Protein AF-A0A1G0A7S2-F1 (afdb_monomer_lite)

Structure (mmCIF, N/CA/C/O backbone):
data_AF-A0A1G0A7S2-F1
#
_entry.id   AF-A0A1G0A7S2-F1
#
loop_
_atom_site.group_PDB
_atom_site.id
_atom_site.type_symbol
_atom_site.label_atom_id
_atom_site.label_alt_id
_atom_site.label_comp_id
_atom_site.label_asym_id
_atom_site.label_entity_id
_atom_site.label_seq_id
_atom_site.pdbx_PDB_ins_code
_atom_site.Cartn_x
_atom_site.Cartn_y
_atom_site.Cartn_z
_atom_site.occupancy
_atom_site.B_iso_or_equiv
_atom_site.auth_seq_id
_atom_site.auth_comp_id
_atom_site.auth_asym_id
_atom_site.auth_atom_id
_atom_site.pdbx_PDB_model_num
ATOM 1 N N . MET A 1 1 ? 17.825 -7.563 8.414 1.00 25.22 1 MET A N 1
ATOM 2 C CA . MET A 1 1 ? 18.758 -6.895 9.342 1.00 25.22 1 MET A CA 1
ATOM 3 C C . MET A 1 1 ? 17.961 -5.774 9.978 1.00 25.22 1 MET A C 1
ATOM 5 O O . MET A 1 1 ? 17.831 -4.728 9.368 1.00 25.22 1 MET A O 1
ATOM 9 N N . PHE A 1 2 ? 17.311 -6.050 11.109 1.00 21.12 2 PHE A N 1
ATOM 10 C CA . PHE A 1 2 ? 16.583 -5.033 11.867 1.00 21.12 2 PHE A CA 1
ATOM 11 C C . PHE A 1 2 ? 17.592 -4.347 12.782 1.00 21.12 2 PHE A C 1
ATOM 13 O O . PHE A 1 2 ? 18.277 -5.024 13.549 1.00 21.12 2 PHE A O 1
ATOM 20 N N . VAL A 1 3 ? 17.739 -3.034 12.649 1.00 21.48 3 VAL A N 1
ATOM 21 C CA . VAL A 1 3 ? 18.528 -2.228 13.579 1.00 21.48 3 VAL A CA 1
ATOM 22 C C . VAL A 1 3 ? 17.559 -1.782 14.668 1.00 21.48 3 VAL A C 1
ATOM 24 O O . VAL A 1 3 ? 16.767 -0.874 14.446 1.00 21.48 3 VAL A O 1
ATOM 27 N N . HIS A 1 4 ? 17.579 -2.452 15.821 1.00 24.83 4 HIS A N 1
ATOM 28 C CA . HIS A 1 4 ? 17.014 -1.871 17.037 1.00 24.83 4 HIS A CA 1
ATOM 29 C C . HIS A 1 4 ? 17.956 -0.753 17.485 1.00 24.83 4 HIS A C 1
ATOM 31 O O . HIS A 1 4 ? 19.140 -0.993 17.727 1.00 24.83 4 HIS A O 1
ATOM 37 N N . VAL A 1 5 ? 17.437 0.470 17.537 1.00 24.98 5 VAL A N 1
ATOM 38 C CA . VAL A 1 5 ? 18.132 1.629 18.096 1.00 24.98 5 VAL A CA 1
ATOM 39 C C . VAL A 1 5 ? 17.558 1.845 19.489 1.00 24.98 5 VAL A C 1
ATOM 41 O O . VAL A 1 5 ? 16.504 2.457 19.634 1.00 24.98 5 VAL A O 1
ATOM 44 N N . ASP A 1 6 ? 18.231 1.324 20.513 1.00 25.66 6 ASP A N 1
ATOM 45 C CA . ASP A 1 6 ? 17.889 1.663 21.893 1.00 25.66 6 ASP A CA 1
ATOM 46 C C . ASP A 1 6 ? 18.416 3.067 22.202 1.00 25.66 6 ASP A C 1
ATOM 48 O O . ASP A 1 6 ? 19.623 3.323 22.217 1.00 25.66 6 ASP A O 1
ATOM 52 N N . TYR A 1 7 ? 17.490 3.997 22.432 1.00 24.59 7 TYR A N 1
ATOM 53 C CA . TYR A 1 7 ? 17.799 5.357 22.848 1.00 24.59 7 TYR A CA 1
ATOM 54 C C . TYR A 1 7 ? 17.992 5.385 24.367 1.00 24.59 7 TYR A C 1
ATOM 56 O O . TYR A 1 7 ? 17.030 5.452 25.131 1.00 24.59 7 TYR A O 1
ATOM 64 N N . VAL A 1 8 ? 19.243 5.332 24.825 1.00 29.50 8 VAL A N 1
ATOM 65 C CA . VAL A 1 8 ? 19.567 5.596 26.233 1.00 29.50 8 VAL A CA 1
ATOM 66 C C . VAL A 1 8 ? 19.777 7.099 26.398 1.00 29.50 8 VAL A C 1
ATOM 68 O O . VAL A 1 8 ? 20.682 7.680 25.801 1.00 29.50 8 VAL A O 1
ATOM 71 N N . ALA A 1 9 ? 18.922 7.735 27.201 1.00 28.06 9 ALA A N 1
ATOM 72 C CA . ALA A 1 9 ? 19.032 9.146 27.547 1.00 28.06 9 ALA A CA 1
ATOM 73 C C . ALA A 1 9 ? 20.389 9.431 28.215 1.00 28.06 9 ALA A C 1
ATOM 75 O O . ALA A 1 9 ? 20.696 8.898 29.280 1.00 28.06 9 ALA A O 1
ATOM 76 N N . GLY A 1 10 ? 21.210 10.264 27.575 1.00 27.66 10 GLY A N 1
ATOM 77 C CA . GLY A 1 10 ? 22.496 10.688 28.117 1.00 27.66 10 GLY A CA 1
ATOM 78 C C . GLY A 1 10 ? 22.347 11.868 29.075 1.00 27.66 10 GLY A C 1
ATOM 79 O O . GLY A 1 10 ? 21.916 12.947 28.668 1.00 27.66 10 GLY A O 1
ATOM 80 N N . GLU A 1 11 ? 22.782 11.696 30.323 1.00 29.33 11 GLU A N 1
ATOM 81 C CA . GLU A 1 11 ? 23.275 12.821 31.117 1.00 29.33 11 GLU A CA 1
ATOM 82 C C . GLU A 1 11 ? 24.722 13.153 30.723 1.00 29.33 11 GLU A C 1
ATOM 84 O O . GLU A 1 11 ? 25.520 12.299 30.338 1.00 29.33 11 GLU A O 1
ATOM 89 N N . ARG A 1 12 ? 25.012 14.455 30.765 1.00 33.00 12 ARG A N 1
ATOM 90 C CA 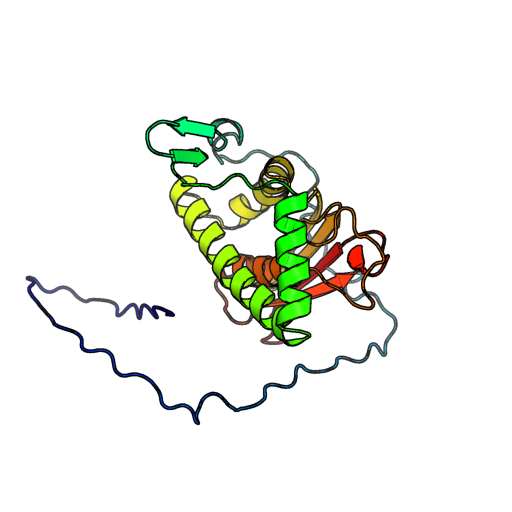. ARG A 1 12 ? 26.177 15.149 30.202 1.00 33.00 12 ARG A CA 1
ATOM 91 C C . ARG A 1 12 ? 27.526 14.545 30.608 1.00 33.00 12 ARG A C 1
ATOM 93 O O . ARG A 1 12 ? 27.826 14.432 31.791 1.00 33.00 12 ARG A O 1
ATOM 100 N N . GLY A 1 13 ? 28.411 14.352 29.630 1.00 27.36 13 GLY A N 1
ATOM 101 C CA . GLY A 1 13 ? 29.828 14.085 29.874 1.00 27.36 13 GLY A CA 1
ATOM 102 C C . GLY A 1 13 ? 30.641 14.055 28.583 1.00 27.36 13 GLY A C 1
ATOM 103 O O . GLY A 1 13 ? 30.248 13.435 27.609 1.00 27.36 13 GLY A O 1
ATOM 104 N N . ASN A 1 14 ? 31.744 14.789 28.574 1.00 32.28 14 ASN A N 1
ATOM 105 C CA . ASN A 1 14 ? 32.567 15.151 27.424 1.00 32.28 14 ASN A CA 1
ATOM 106 C C . ASN A 1 14 ? 33.375 13.958 26.846 1.00 32.28 14 ASN A C 1
ATOM 108 O O . ASN A 1 14 ? 33.801 13.085 27.597 1.00 32.28 14 ASN A O 1
ATOM 112 N N . SER A 1 15 ? 33.688 14.020 25.544 1.00 29.91 15 SER A N 1
ATOM 113 C CA . SER A 1 15 ? 34.700 13.254 24.770 1.00 29.91 15 SER A CA 1
ATOM 114 C C . SER A 1 15 ? 34.434 11.792 24.332 1.00 29.91 15 SER A C 1
ATOM 116 O O . SER A 1 15 ? 34.468 10.849 25.112 1.00 29.91 15 SER A O 1
ATOM 118 N N . THR A 1 16 ? 34.297 11.602 23.012 1.00 28.36 16 THR A N 1
ATOM 119 C CA . THR A 1 16 ? 34.648 10.383 2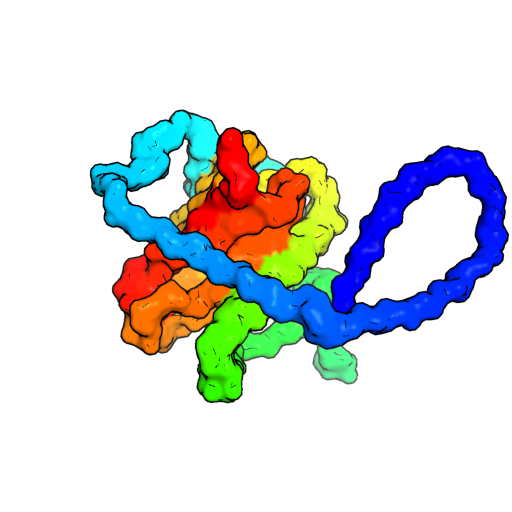2.241 1.00 28.36 16 THR A CA 1
ATOM 120 C C . THR A 1 16 ? 36.162 10.093 22.327 1.00 28.36 16 THR A C 1
ATOM 122 O O . THR A 1 16 ? 36.904 11.069 22.474 1.00 28.36 16 THR A O 1
ATOM 125 N N . PRO A 1 17 ? 36.670 8.840 22.149 1.00 33.62 17 PRO A N 1
ATOM 126 C CA . PRO A 1 17 ? 36.278 7.933 21.050 1.00 33.62 17 PRO A CA 1
ATOM 127 C C . PRO A 1 17 ? 36.267 6.397 21.306 1.00 33.62 17 PRO A C 1
ATOM 129 O O . PRO A 1 17 ? 37.090 5.852 22.030 1.00 33.62 17 PRO A O 1
ATOM 132 N N . GLY A 1 18 ? 35.419 5.694 20.535 1.00 28.41 18 GLY A N 1
ATOM 133 C CA . GLY A 1 18 ? 35.696 4.355 19.981 1.00 28.41 18 GLY A CA 1
ATOM 134 C C . GLY A 1 18 ? 35.199 3.127 20.760 1.00 28.41 18 GLY A C 1
ATOM 135 O O . GLY A 1 18 ? 35.885 2.643 21.651 1.00 28.41 18 GLY A O 1
ATOM 136 N N . ALA A 1 19 ? 34.082 2.524 20.327 1.00 26.38 19 ALA A N 1
ATOM 137 C CA . ALA A 1 19 ? 33.703 1.158 20.708 1.00 26.38 19 ALA A CA 1
ATOM 138 C C . ALA A 1 19 ? 33.409 0.308 19.459 1.00 26.38 19 ALA A C 1
ATOM 140 O O . ALA A 1 19 ? 32.521 0.608 18.665 1.00 26.38 19 ALA A O 1
ATOM 141 N N . ILE A 1 20 ? 34.195 -0.755 19.290 1.00 27.47 20 ILE A N 1
ATOM 142 C CA . ILE A 1 20 ? 34.027 -1.799 18.275 1.00 27.47 20 ILE A CA 1
ATOM 143 C C . ILE A 1 20 ? 32.926 -2.749 18.769 1.00 27.47 20 ILE A C 1
ATOM 145 O O . ILE A 1 20 ? 33.088 -3.367 19.819 1.00 27.47 20 ILE A O 1
ATOM 149 N N . VAL A 1 21 ? 31.831 -2.905 18.018 1.00 26.94 21 VAL A N 1
ATOM 150 C CA . VAL A 1 21 ? 30.737 -3.838 18.349 1.00 26.94 21 VAL A CA 1
ATOM 151 C C . VAL A 1 21 ? 30.819 -5.070 17.442 1.00 26.94 21 VAL A C 1
ATOM 153 O O . VAL A 1 21 ? 30.722 -4.961 16.222 1.00 26.94 21 VAL A O 1
ATOM 156 N N . ARG A 1 22 ? 31.001 -6.262 18.029 1.00 25.56 22 ARG A N 1
ATOM 157 C CA . ARG A 1 22 ? 30.873 -7.555 17.330 1.00 25.56 22 ARG A CA 1
ATOM 158 C C . ARG A 1 22 ? 29.436 -8.065 17.455 1.00 25.56 22 ARG A C 1
ATOM 160 O O . ARG A 1 22 ? 28.958 -8.273 18.565 1.00 25.56 22 ARG A O 1
ATOM 167 N N . ALA A 1 23 ? 28.778 -8.305 16.322 1.00 26.25 23 ALA A N 1
ATOM 168 C CA . ALA A 1 23 ? 27.451 -8.914 16.255 1.00 26.25 23 ALA A CA 1
ATOM 169 C C . ALA A 1 23 ? 27.498 -10.423 16.571 1.00 26.25 23 ALA A C 1
ATOM 171 O O . ALA A 1 23 ? 28.429 -11.120 16.162 1.00 26.25 23 ALA A O 1
ATOM 172 N N . ARG A 1 24 ? 26.471 -10.934 17.260 1.00 28.72 24 ARG A N 1
ATOM 173 C CA . ARG A 1 24 ? 26.239 -12.369 17.492 1.00 28.72 24 ARG A CA 1
ATOM 174 C C . ARG A 1 24 ? 24.895 -12.753 16.869 1.00 28.72 24 ARG A C 1
ATOM 176 O O . ARG A 1 24 ? 23.897 -12.086 17.116 1.00 28.72 24 ARG A O 1
ATOM 183 N N . THR A 1 25 ? 24.876 -13.793 16.042 1.00 29.20 25 THR A N 1
ATOM 184 C CA . THR A 1 25 ? 23.672 -14.309 15.369 1.00 29.20 25 THR A CA 1
ATOM 185 C C . THR A 1 25 ? 22.820 -15.148 16.337 1.00 29.20 25 THR A C 1
ATOM 187 O O . THR A 1 25 ? 23.400 -15.984 17.035 1.00 29.20 25 THR A O 1
ATOM 190 N N . PRO A 1 26 ? 21.480 -14.994 16.385 1.00 32.41 26 PRO A N 1
ATOM 191 C CA . PRO A 1 26 ? 20.608 -15.879 17.164 1.00 32.41 26 PRO A CA 1
ATOM 192 C C . PRO A 1 26 ? 20.490 -17.269 16.519 1.00 32.41 26 PRO A C 1
ATOM 194 O O . PRO A 1 26 ? 20.600 -17.408 15.298 1.00 32.41 26 PRO A O 1
ATOM 197 N N . ASN A 1 27 ? 20.275 -18.299 17.343 1.00 33.72 27 ASN A N 1
ATOM 198 C CA . ASN A 1 27 ? 20.163 -19.696 16.916 1.00 33.72 27 ASN A CA 1
ATOM 199 C C . ASN A 1 27 ? 18.768 -20.007 16.328 1.00 33.72 27 ASN A C 1
ATOM 201 O O . ASN A 1 27 ? 17.766 -19.412 16.712 1.00 33.72 27 ASN A O 1
ATOM 205 N N . ARG A 1 28 ? 18.714 -20.977 15.405 1.00 35.72 28 ARG A N 1
ATOM 206 C CA . ARG A 1 28 ? 17.558 -21.368 14.574 1.00 35.72 28 ARG A CA 1
ATOM 207 C C . ARG A 1 28 ? 16.320 -21.869 15.340 1.00 35.72 28 ARG A C 1
ATOM 209 O O . ARG A 1 28 ? 15.266 -21.966 14.724 1.00 35.72 28 ARG A O 1
ATOM 216 N N . GLU A 1 29 ? 16.425 -22.178 16.630 1.00 33.81 29 GLU A N 1
ATOM 217 C CA . GLU A 1 29 ? 15.343 -22.801 17.417 1.00 33.81 29 GLU A CA 1
ATOM 218 C C . GLU A 1 29 ? 14.392 -21.803 18.107 1.00 33.81 29 GLU A C 1
ATOM 220 O O . GLU A 1 29 ? 13.282 -22.180 18.469 1.00 33.81 29 GLU A O 1
ATOM 225 N N . GLU A 1 30 ? 14.751 -20.521 18.245 1.00 32.88 30 GLU A N 1
ATOM 226 C CA . GLU A 1 30 ? 13.848 -19.508 18.835 1.00 32.88 30 GLU A CA 1
ATOM 227 C C . GLU A 1 30 ? 12.834 -18.935 17.824 1.00 32.88 30 GLU A C 1
ATOM 229 O O . GLU A 1 30 ? 11.872 -18.272 18.208 1.00 32.88 30 GLU A O 1
ATOM 234 N N . ALA A 1 31 ? 13.007 -19.225 16.529 1.00 34.25 31 ALA A N 1
ATOM 235 C CA . ALA A 1 31 ? 12.196 -18.683 15.435 1.00 34.25 31 ALA A CA 1
ATOM 236 C C . ALA A 1 31 ? 10.907 -19.479 15.129 1.00 34.25 31 ALA A C 1
ATOM 238 O O . ALA A 1 31 ? 10.181 -19.118 14.204 1.00 34.25 31 ALA A O 1
ATOM 239 N N . SER A 1 32 ? 10.619 -20.559 15.865 1.00 31.81 32 SER A N 1
ATOM 240 C CA . SER A 1 32 ? 9.561 -21.527 15.529 1.00 31.81 32 SER A CA 1
ATOM 241 C C . SER A 1 32 ? 8.370 -21.564 16.495 1.00 31.81 32 SER A C 1
ATOM 243 O O . SER A 1 32 ? 7.671 -22.572 16.560 1.00 31.81 32 SER A O 1
ATOM 245 N N . ARG A 1 33 ? 8.089 -20.491 17.245 1.00 31.39 33 ARG A N 1
ATOM 246 C CA . ARG A 1 33 ? 6.798 -20.382 17.946 1.00 31.39 33 ARG A CA 1
ATOM 247 C C . ARG A 1 33 ? 5.737 -19.891 16.961 1.00 31.39 33 ARG A C 1
ATOM 249 O O . ARG A 1 33 ? 5.716 -18.718 16.600 1.00 31.39 33 ARG A O 1
ATOM 256 N N . GLU A 1 34 ? 4.906 -20.821 16.494 1.00 31.25 34 GLU A N 1
ATOM 257 C CA . GLU A 1 34 ? 3.730 -20.562 15.662 1.00 31.25 34 GLU A CA 1
ATOM 258 C C . GLU A 1 34 ? 2.812 -19.531 16.334 1.00 31.25 34 GLU A C 1
ATOM 260 O O . GLU A 1 34 ? 2.253 -19.776 17.400 1.00 31.25 34 GLU A O 1
ATOM 265 N N . ILE A 1 35 ? 2.646 -18.374 15.694 1.00 30.22 35 ILE A N 1
ATOM 266 C CA . ILE A 1 35 ? 1.553 -17.446 15.981 1.00 30.22 35 ILE A CA 1
ATOM 267 C C . ILE A 1 35 ? 0.467 -17.766 14.955 1.00 30.22 35 ILE A C 1
ATOM 269 O O . ILE A 1 35 ? 0.512 -17.294 13.819 1.00 30.22 35 ILE A O 1
ATOM 273 N N . THR A 1 36 ? -0.485 -18.618 15.323 1.00 25.67 36 THR A N 1
ATOM 274 C CA . THR A 1 36 ? -1.741 -18.744 14.577 1.00 25.67 36 THR A CA 1
ATOM 275 C C . THR A 1 36 ? -2.530 -17.442 14.739 1.00 25.67 36 THR A C 1
ATOM 277 O O . THR A 1 36 ? -2.816 -17.072 15.881 1.00 25.67 36 THR A O 1
ATOM 280 N N . PRO A 1 37 ? -2.890 -16.731 13.654 1.00 24.91 37 PRO A N 1
ATOM 281 C CA . PRO A 1 37 ? -3.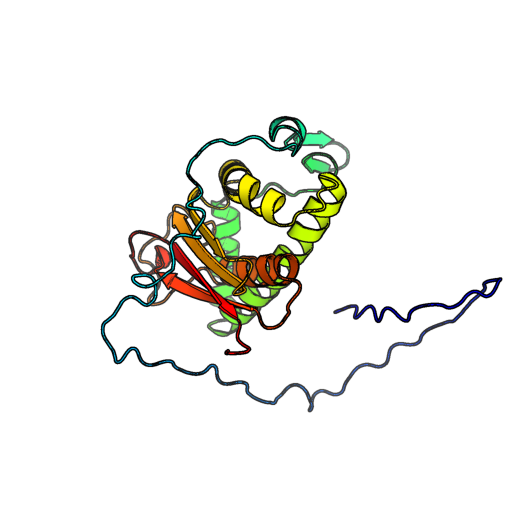738 -15.552 13.769 1.00 24.91 37 PRO A CA 1
ATOM 282 C C . PRO A 1 37 ? -5.124 -15.966 14.292 1.00 24.91 37 PRO A C 1
ATOM 284 O O . PRO A 1 37 ? -5.642 -17.008 13.874 1.00 24.91 37 PRO A O 1
ATOM 287 N N . PRO A 1 38 ? -5.743 -15.191 15.199 1.00 25.22 38 PRO A N 1
ATOM 288 C CA . PRO A 1 38 ? -7.085 -15.493 15.668 1.00 25.22 38 PRO A CA 1
ATOM 289 C C . PRO A 1 38 ? -8.074 -15.390 14.501 1.00 25.22 38 PRO A C 1
ATOM 291 O O . PRO A 1 38 ? -8.192 -14.358 13.842 1.00 25.22 38 PRO A O 1
ATOM 294 N N . VAL A 1 39 ? -8.799 -16.479 14.249 1.00 26.44 39 VAL A N 1
ATOM 295 C CA . VAL A 1 39 ? -9.960 -16.485 13.356 1.00 26.44 39 VAL A CA 1
ATOM 296 C C . VAL A 1 39 ? -11.106 -15.815 14.108 1.00 26.44 39 VAL A C 1
ATOM 298 O O . VAL A 1 39 ? -11.732 -16.429 14.969 1.00 26.44 39 VAL A O 1
ATOM 301 N N . ILE A 1 40 ? -11.373 -14.545 13.807 1.00 30.12 40 ILE A N 1
ATOM 302 C CA . ILE A 1 40 ? -12.575 -13.864 14.292 1.00 30.12 40 ILE A CA 1
ATOM 303 C C . ILE A 1 40 ? -13.728 -14.284 13.377 1.00 30.12 40 ILE A C 1
ATOM 305 O O . ILE A 1 40 ? -13.864 -13.803 12.253 1.00 30.12 40 ILE A O 1
ATOM 309 N N . THR A 1 41 ? -14.542 -15.229 13.842 1.00 25.61 41 THR A N 1
ATOM 310 C CA . THR A 1 41 ? -15.799 -15.605 13.190 1.00 25.61 41 THR A CA 1
ATOM 311 C C . THR A 1 41 ? -16.807 -14.467 13.337 1.00 25.61 41 THR A C 1
ATOM 313 O O . THR A 1 41 ? -17.089 -14.016 14.447 1.00 25.61 41 THR A O 1
ATOM 316 N N . SER A 1 42 ? -17.348 -13.998 12.215 1.00 33.69 42 SER A N 1
ATOM 317 C CA . SER A 1 42 ? -18.351 -12.937 12.147 1.00 33.69 42 SER A CA 1
ATOM 318 C C . SER A 1 42 ? -19.728 -13.427 12.610 1.00 33.69 42 SER A C 1
ATOM 320 O O . SER A 1 42 ? -20.590 -13.688 11.777 1.00 33.69 42 SER A O 1
ATOM 322 N N . ASP A 1 43 ? -19.954 -13.525 13.918 1.00 31.31 43 ASP A N 1
ATOM 323 C CA . ASP A 1 43 ? -21.287 -13.771 14.483 1.00 31.31 43 ASP A CA 1
ATOM 324 C C . ASP A 1 43 ? -21.711 -12.617 15.403 1.00 31.31 43 ASP A C 1
ATOM 326 O O . ASP A 1 43 ? -21.615 -12.666 16.626 1.00 31.31 43 ASP A O 1
ATOM 330 N N . SER A 1 44 ? -22.150 -11.523 14.777 1.00 31.91 44 SER A N 1
ATOM 331 C CA . SER A 1 44 ? -23.238 -10.636 15.231 1.00 31.91 44 SER A CA 1
ATOM 332 C C . SER A 1 44 ? -23.378 -9.474 14.241 1.00 31.91 44 SER A C 1
ATOM 334 O O . SER A 1 44 ? -22.501 -8.631 14.085 1.00 31.91 44 SER A O 1
ATOM 336 N N . GLY A 1 45 ? -24.492 -9.469 13.508 1.00 32.22 45 GLY A N 1
ATOM 337 C CA . GLY A 1 45 ? -24.788 -8.535 12.423 1.00 32.22 45 GLY A CA 1
ATOM 338 C C . GLY A 1 45 ? -25.026 -7.092 12.872 1.00 32.22 45 GLY A C 1
ATOM 339 O O . GLY A 1 45 ? -26.168 -6.642 12.949 1.00 32.22 45 GLY A O 1
ATOM 340 N N . GLY A 1 46 ? -23.945 -6.341 13.060 1.00 30.92 46 GLY A N 1
ATOM 341 C CA . GLY A 1 46 ? -23.940 -4.883 13.109 1.00 30.92 46 GLY A CA 1
ATOM 342 C C . GLY A 1 46 ? -22.604 -4.358 12.597 1.00 30.92 46 GLY A C 1
ATOM 343 O O . GLY A 1 46 ? -21.563 -4.840 13.018 1.00 30.92 46 GLY A O 1
ATOM 344 N N . ASP A 1 47 ? -22.624 -3.398 11.670 1.00 39.44 47 ASP A N 1
ATOM 345 C CA . ASP A 1 47 ? -21.416 -2.686 11.240 1.00 39.44 47 ASP A CA 1
ATOM 346 C C . ASP A 1 47 ? -20.850 -1.912 12.449 1.00 39.44 47 ASP A C 1
ATOM 348 O O . ASP A 1 47 ? -21.506 -0.959 12.888 1.00 39.44 47 ASP A O 1
ATOM 352 N N . PRO A 1 48 ? -19.679 -2.287 13.008 1.00 37.84 48 PRO A N 1
ATOM 353 C CA . PRO A 1 48 ? -19.131 -1.646 14.207 1.00 37.84 48 PRO A CA 1
ATOM 354 C C . PRO A 1 48 ? -18.808 -0.157 13.993 1.00 37.84 48 PRO A C 1
ATOM 356 O O . PRO A 1 48 ? -18.576 0.573 14.951 1.00 37.84 48 PRO A O 1
ATOM 359 N N . PHE A 1 49 ? -18.879 0.324 12.748 1.00 37.59 49 PHE A N 1
ATOM 360 C CA . PHE A 1 49 ? -18.632 1.708 12.362 1.00 37.59 49 PHE A CA 1
ATOM 361 C C . PHE A 1 49 ? -19.906 2.564 12.312 1.00 37.59 49 PHE A C 1
ATOM 363 O O . PHE A 1 49 ? -19.814 3.782 12.184 1.00 37.59 49 PHE A O 1
ATOM 370 N N . LYS A 1 50 ? -21.103 1.976 12.484 1.00 36.91 50 LYS A N 1
ATOM 371 C CA . LYS A 1 50 ? -22.363 2.739 12.620 1.00 36.91 50 LYS A CA 1
ATOM 372 C C . LYS A 1 50 ? -22.506 3.476 13.957 1.00 36.91 50 LYS A C 1
ATOM 374 O O . LYS A 1 50 ? -23.404 4.303 14.084 1.00 36.91 50 LYS A O 1
ATOM 379 N N . LEU A 1 51 ? -21.661 3.172 14.943 1.00 34.91 51 LEU A N 1
ATOM 380 C CA . LEU A 1 51 ? -21.720 3.729 16.300 1.00 34.91 51 LEU A CA 1
ATOM 381 C C . LEU A 1 51 ? -20.571 4.709 16.608 1.00 34.91 51 LEU A C 1
ATOM 383 O O . LEU A 1 51 ? -20.420 5.108 17.762 1.00 34.91 51 LEU A O 1
ATOM 387 N N . TRP A 1 52 ? -19.771 5.116 15.611 1.00 36.62 52 TRP A N 1
ATOM 388 C CA . TRP A 1 52 ? -18.651 6.032 15.851 1.00 36.62 52 TRP A CA 1
ATOM 389 C C . TRP A 1 52 ? -19.146 7.442 16.230 1.00 36.62 52 TRP A C 1
ATOM 391 O O . TRP A 1 52 ? -19.992 7.994 15.517 1.00 36.62 52 TRP A O 1
ATOM 401 N N . PRO A 1 53 ? -18.649 8.058 17.324 1.00 31.41 53 PRO A N 1
ATOM 402 C CA . PRO A 1 53 ? -19.001 9.430 17.671 1.00 31.41 53 PRO A CA 1
ATOM 403 C C . PRO A 1 53 ? -18.535 10.406 16.581 1.00 31.41 53 PRO A C 1
ATOM 405 O O . PRO A 1 53 ? -17.538 10.176 15.908 1.00 31.41 53 PRO A O 1
ATOM 408 N N . ALA A 1 54 ? -19.224 11.538 16.440 1.00 34.00 54 ALA A N 1
ATOM 409 C CA . ALA A 1 54 ? -19.069 12.547 15.382 1.00 34.00 54 ALA A CA 1
ATOM 410 C C . ALA A 1 54 ? -17.691 13.265 15.271 1.00 34.00 54 ALA A C 1
ATOM 412 O O . ALA A 1 54 ? -17.613 14.342 14.684 1.00 34.00 54 ALA A O 1
ATOM 413 N N . GLN A 1 55 ? -16.606 12.699 15.812 1.00 35.72 55 GLN A N 1
ATOM 414 C CA . GLN A 1 55 ? -15.223 13.171 15.650 1.00 35.72 55 GLN A CA 1
ATOM 415 C C . GLN A 1 55 ? -14.468 12.496 14.490 1.00 35.72 55 GLN A C 1
ATOM 417 O O . GLN A 1 55 ? -13.298 12.796 14.265 1.00 35.72 55 GLN A O 1
ATOM 422 N N . THR A 1 56 ? -15.128 11.656 13.687 1.00 37.31 56 THR A N 1
ATOM 423 C CA . THR A 1 56 ? -14.623 11.229 12.373 1.00 37.31 56 THR A CA 1
ATOM 424 C C . THR A 1 56 ? -14.393 12.442 11.473 1.00 37.31 56 THR A C 1
ATOM 426 O O . THR A 1 56 ? -15.340 12.991 10.899 1.00 37.31 56 THR A O 1
ATOM 429 N N . ARG A 1 57 ? -13.130 12.841 11.283 1.00 42.72 57 ARG A N 1
ATOM 430 C CA . ARG A 1 57 ? -12.765 13.687 10.142 1.00 42.72 57 ARG A CA 1
ATOM 431 C C . ARG A 1 57 ? -12.961 12.857 8.879 1.00 42.72 57 ARG A C 1
ATOM 433 O O . ARG A 1 57 ? -12.154 11.998 8.538 1.00 42.72 57 ARG A O 1
ATOM 440 N N . THR A 1 58 ? -14.084 13.089 8.208 1.00 37.25 58 THR A N 1
ATOM 441 C CA . THR A 1 58 ? -14.325 12.560 6.866 1.00 37.25 58 THR A CA 1
ATOM 442 C C . THR A 1 58 ? -13.492 13.414 5.920 1.00 37.25 58 THR A C 1
ATOM 444 O O . THR A 1 58 ? -13.881 14.536 5.598 1.00 37.25 58 THR A O 1
ATOM 447 N N . LEU A 1 59 ? -12.306 12.939 5.542 1.00 41.84 59 LEU A N 1
ATOM 448 C CA . LEU A 1 59 ? -11.447 13.673 4.618 1.00 41.84 59 LEU A CA 1
ATOM 449 C C . LEU A 1 59 ? -12.080 13.657 3.223 1.00 41.84 59 LEU A C 1
ATOM 451 O O . LEU A 1 59 ? -12.082 12.646 2.525 1.00 41.84 59 LEU A O 1
ATOM 455 N N . GLY A 1 60 ? -12.676 14.797 2.871 1.00 38.97 60 GLY A N 1
ATOM 456 C CA . GLY A 1 60 ? -13.316 15.075 1.585 1.00 38.97 60 GLY A CA 1
ATOM 457 C C . GLY A 1 60 ? -13.346 16.565 1.224 1.00 38.97 60 GLY A C 1
ATOM 458 O O . GLY A 1 60 ? -14.037 16.958 0.289 1.00 38.97 60 GLY A O 1
ATOM 459 N N . SER A 1 61 ? -12.610 17.423 1.932 1.00 31.84 61 SER A N 1
ATOM 460 C CA . SER A 1 61 ? -12.607 18.862 1.667 1.00 31.84 61 SER A CA 1
ATOM 461 C C . SER A 1 61 ? -11.208 19.442 1.779 1.00 31.84 61 SER A C 1
ATOM 463 O O . SER A 1 61 ? -10.590 19.378 2.837 1.00 31.84 61 SER A O 1
ATOM 465 N N . LYS A 1 62 ? -10.766 20.050 0.676 1.00 36.06 62 LYS A N 1
ATOM 466 C CA . LYS A 1 62 ? -9.605 20.936 0.566 1.00 36.06 62 LYS A CA 1
ATOM 467 C C . LYS A 1 62 ? -9.519 21.887 1.776 1.00 36.06 62 LYS A C 1
ATOM 469 O O . LYS A 1 62 ? -10.303 22.827 1.865 1.00 36.06 62 LYS A O 1
ATOM 474 N N . GLY A 1 63 ? -8.563 21.662 2.668 1.00 30.58 63 GLY A N 1
ATOM 475 C CA . GLY A 1 63 ? -8.112 22.586 3.717 1.00 30.58 63 GLY A CA 1
ATOM 476 C C . GLY A 1 63 ? -6.633 22.275 3.933 1.00 30.58 63 GLY A C 1
ATOM 477 O O . GLY A 1 63 ? -6.322 21.147 4.256 1.00 30.58 63 GLY A O 1
ATOM 478 N N . VAL A 1 64 ? -5.688 23.048 3.392 1.00 44.62 64 VAL A N 1
ATOM 479 C CA . VAL A 1 64 ? -5.090 24.293 3.918 1.00 44.62 64 VAL A CA 1
ATOM 480 C C . VAL A 1 64 ? -4.429 24.098 5.291 1.00 44.62 64 VAL A C 1
ATOM 482 O O . VAL A 1 64 ? -4.987 24.539 6.284 1.00 44.62 64 VAL A O 1
ATOM 485 N N . HIS A 1 65 ? -3.226 23.501 5.307 1.00 42.59 65 HIS A N 1
ATOM 486 C CA . HIS A 1 65 ? -2.098 23.753 6.230 1.00 42.59 65 HIS A CA 1
ATOM 487 C C . HIS A 1 65 ? -0.774 23.262 5.575 1.00 42.59 65 HIS A C 1
ATOM 489 O O . HIS A 1 65 ? -0.834 22.572 4.557 1.00 42.59 65 HIS A O 1
ATOM 495 N N . PRO A 1 66 ? 0.415 23.743 6.003 1.00 41.06 66 PRO A N 1
ATOM 496 C CA . PRO A 1 66 ? 1.525 24.143 5.136 1.00 41.06 66 PRO A CA 1
ATOM 497 C C . PRO A 1 66 ? 2.460 22.980 4.797 1.00 41.06 66 PRO A C 1
ATOM 499 O O . PRO A 1 66 ? 3.673 23.065 4.974 1.00 41.06 66 PRO A O 1
ATOM 502 N N . ILE A 1 67 ? 1.920 21.887 4.278 1.00 49.59 67 ILE A N 1
ATOM 503 C CA . ILE A 1 67 ? 2.748 21.027 3.445 1.00 49.59 67 ILE A CA 1
ATOM 504 C C . ILE A 1 67 ? 3.084 21.897 2.240 1.00 49.59 67 ILE A C 1
ATOM 506 O O . ILE A 1 67 ? 2.189 22.525 1.662 1.00 49.59 67 ILE A O 1
ATOM 510 N N . LYS A 1 68 ? 4.372 22.009 1.901 1.00 52.47 68 LYS A N 1
ATOM 511 C CA . LYS A 1 68 ? 4.762 22.597 0.617 1.00 52.47 68 LYS A CA 1
ATOM 512 C C . LYS A 1 68 ? 3.809 22.049 -0.451 1.00 52.47 68 LYS A C 1
ATOM 514 O O . LYS A 1 68 ? 3.534 20.846 -0.395 1.00 52.47 68 LYS A O 1
ATOM 519 N N . PRO A 1 69 ? 3.270 22.894 -1.350 1.00 56.34 69 PRO A N 1
ATOM 520 C CA . PRO A 1 69 ? 2.362 22.445 -2.395 1.00 56.34 69 PRO A CA 1
ATOM 521 C C . PRO A 1 69 ? 2.875 21.129 -2.980 1.00 56.34 69 PRO A C 1
ATOM 523 O O . PRO A 1 69 ? 4.087 20.975 -3.149 1.00 56.34 69 PRO A O 1
ATOM 526 N N . ILE A 1 70 ? 2.004 20.153 -3.234 1.00 56.88 70 ILE A N 1
ATOM 527 C CA . ILE A 1 70 ? 2.436 18.846 -3.750 1.00 56.88 70 ILE A CA 1
ATOM 528 C C . ILE A 1 70 ? 3.314 19.004 -5.005 1.00 56.88 70 ILE A C 1
ATOM 530 O O . ILE A 1 70 ? 4.204 18.204 -5.259 1.00 56.88 70 ILE A O 1
ATOM 534 N N . GLU A 1 71 ? 3.141 20.101 -5.738 1.00 56.06 71 GLU A N 1
ATOM 535 C CA . GLU A 1 71 ? 3.948 20.543 -6.869 1.00 56.06 71 GLU A CA 1
ATOM 536 C C . GLU A 1 71 ? 5.418 20.854 -6.511 1.00 56.06 71 GLU A C 1
ATOM 538 O O . GLU A 1 71 ? 6.310 20.618 -7.324 1.00 56.06 71 GLU A O 1
ATOM 543 N N . GLU A 1 72 ? 5.697 21.344 -5.301 1.00 61.09 72 GLU A N 1
ATOM 544 C CA . GLU A 1 72 ? 7.053 21.500 -4.753 1.00 61.09 72 GLU A CA 1
ATOM 545 C C . GLU A 1 72 ? 7.650 20.163 -4.286 1.00 61.09 72 GLU A C 1
ATOM 547 O O . GLU A 1 72 ? 8.867 19.987 -4.334 1.00 61.09 72 GLU A O 1
ATOM 552 N N . PHE A 1 73 ? 6.806 19.213 -3.866 1.00 62.31 73 PHE A N 1
ATOM 553 C CA . PHE A 1 73 ? 7.195 17.840 -3.524 1.00 62.31 73 PHE A CA 1
ATOM 554 C C . PHE A 1 73 ? 7.518 16.998 -4.773 1.00 62.31 73 PHE A C 1
ATOM 556 O O . PHE A 1 73 ? 8.380 16.117 -4.731 1.00 62.31 73 PHE A O 1
ATOM 563 N N . TRP A 1 74 ? 6.866 17.277 -5.906 1.00 69.31 74 TRP A N 1
ATOM 564 C CA . TRP A 1 74 ? 6.846 16.398 -7.079 1.00 69.31 74 TRP A CA 1
ATOM 565 C C . TRP A 1 74 ? 7.773 16.838 -8.219 1.00 69.31 74 TRP A C 1
ATOM 567 O O . TRP A 1 74 ? 7.397 16.867 -9.395 1.00 69.31 74 TRP A O 1
ATOM 577 N N . LYS A 1 75 ? 9.030 17.157 -7.893 1.00 82.50 75 LYS A N 1
ATOM 578 C CA . LYS A 1 75 ? 10.041 17.452 -8.914 1.00 82.50 75 LYS A CA 1
ATOM 579 C C . LYS A 1 75 ? 10.760 16.179 -9.350 1.00 82.50 75 LYS A C 1
ATOM 581 O O . LYS A 1 75 ? 11.772 15.792 -8.768 1.00 82.50 75 LYS A O 1
ATOM 586 N N . LEU A 1 76 ? 10.262 15.548 -10.409 1.00 87.12 76 LEU A N 1
ATOM 587 C CA . LEU A 1 76 ? 10.981 14.455 -11.058 1.00 87.12 76 LEU A CA 1
ATOM 588 C C . LEU A 1 76 ? 12.227 15.005 -11.767 1.00 87.12 76 LEU A C 1
ATOM 590 O O . LEU A 1 76 ? 12.130 15.857 -12.652 1.00 87.12 76 LEU A O 1
ATOM 594 N N . THR A 1 77 ? 13.403 14.514 -11.386 1.00 91.69 77 THR A N 1
ATOM 595 C CA . THR A 1 77 ? 14.673 14.823 -12.051 1.00 91.69 77 THR A CA 1
ATOM 596 C C . THR A 1 77 ? 15.357 13.540 -12.493 1.00 91.69 77 THR A C 1
ATOM 598 O O . THR A 1 77 ? 15.302 12.522 -11.804 1.00 91.69 77 THR A O 1
ATOM 601 N N . THR A 1 78 ? 15.997 13.576 -13.659 1.00 93.69 78 THR A N 1
ATOM 602 C CA . THR A 1 78 ? 16.676 12.411 -14.232 1.00 93.69 78 THR A CA 1
ATOM 603 C C . THR A 1 78 ? 18.016 12.834 -14.812 1.00 93.69 78 THR A C 1
ATOM 605 O O . THR A 1 78 ? 18.080 13.787 -15.587 1.00 93.69 78 THR A O 1
ATOM 608 N N . LYS A 1 79 ? 19.069 12.098 -14.454 1.00 95.31 79 LYS A N 1
ATOM 609 C CA . LYS A 1 79 ? 20.416 12.173 -15.029 1.00 95.31 79 LYS A CA 1
ATOM 610 C C . LYS A 1 79 ? 20.735 10.833 -15.701 1.00 95.31 79 LYS A C 1
ATOM 612 O O . LYS A 1 79 ? 21.167 9.895 -15.018 1.00 95.31 79 LYS A O 1
ATOM 617 N N . PRO A 1 80 ? 20.439 10.685 -17.006 1.00 93.81 80 PRO A N 1
ATOM 618 C CA . PRO A 1 80 ? 20.582 9.415 -17.717 1.00 93.81 80 PRO A CA 1
ATOM 619 C C . PRO A 1 80 ? 22.003 8.841 -17.676 1.00 93.81 80 PRO A C 1
ATOM 621 O O . PRO A 1 80 ? 22.176 7.631 -17.574 1.00 93.81 80 PRO A O 1
ATOM 624 N N . GLU A 1 81 ? 23.015 9.704 -17.704 1.00 96.75 81 GLU A N 1
ATOM 625 C CA . GLU A 1 81 ? 24.436 9.360 -17.712 1.00 96.75 81 GLU A CA 1
ATOM 626 C C . GLU A 1 81 ? 24.901 8.608 -16.456 1.00 96.75 81 GLU A C 1
ATOM 628 O O . GLU A 1 81 ? 25.839 7.816 -16.528 1.00 96.75 81 GLU A O 1
ATOM 633 N N . THR A 1 82 ? 24.229 8.813 -15.319 1.00 96.19 82 THR A N 1
ATOM 634 C CA . THR A 1 82 ? 24.524 8.138 -14.045 1.00 96.19 82 THR A CA 1
ATOM 635 C C . THR A 1 82 ? 23.390 7.232 -13.570 1.00 96.19 82 THR A C 1
ATOM 637 O O . THR A 1 82 ? 23.444 6.751 -12.441 1.00 96.19 82 THR A O 1
ATOM 640 N N . ALA A 1 83 ? 22.353 7.018 -14.390 1.00 94.81 83 ALA A N 1
ATOM 641 C CA . ALA A 1 83 ? 21.126 6.315 -14.003 1.00 94.81 83 ALA A CA 1
ATOM 642 C C . ALA A 1 83 ? 20.492 6.858 -12.702 1.00 94.81 83 ALA A C 1
ATOM 644 O O . ALA A 1 83 ? 19.933 6.107 -11.904 1.00 94.81 83 ALA A O 1
ATOM 645 N N . ASP A 1 84 ? 20.572 8.173 -12.488 1.00 95.06 84 ASP A N 1
ATOM 646 C CA . ASP A 1 84 ? 20.096 8.821 -11.265 1.00 95.06 84 ASP A CA 1
ATOM 647 C C . ASP A 1 84 ? 18.740 9.490 -11.521 1.00 95.06 84 ASP A C 1
ATOM 649 O O . ASP A 1 84 ? 18.665 10.571 -12.108 1.00 95.06 84 ASP A O 1
ATOM 653 N N . THR A 1 85 ? 17.661 8.806 -11.131 1.00 94.50 85 THR A N 1
ATOM 654 C CA . THR A 1 85 ? 16.294 9.342 -11.159 1.00 94.50 85 THR A CA 1
ATOM 655 C C . THR A 1 85 ? 15.842 9.626 -9.740 1.00 94.50 85 THR A C 1
ATOM 657 O O . THR A 1 85 ? 15.904 8.749 -8.878 1.00 94.50 85 THR A O 1
ATOM 660 N N . ARG A 1 86 ? 15.362 10.845 -9.497 1.00 90.75 86 ARG A N 1
ATOM 661 C CA . ARG A 1 86 ? 14.924 11.284 -8.173 1.00 90.75 86 ARG A CA 1
ATOM 662 C C . ARG A 1 86 ? 13.567 11.959 -8.231 1.00 90.75 86 ARG A C 1
ATOM 664 O O . ARG A 1 86 ? 13.300 12.737 -9.148 1.00 90.75 86 ARG A O 1
ATOM 671 N N . LEU A 1 87 ? 12.737 11.678 -7.235 1.00 85.25 87 LEU A N 1
ATOM 672 C CA . LEU A 1 87 ? 11.573 12.488 -6.902 1.00 85.25 87 LEU A CA 1
ATOM 673 C C . LEU A 1 87 ? 12.006 13.443 -5.793 1.00 85.25 87 LEU A C 1
ATOM 675 O O . LEU A 1 87 ? 12.211 13.010 -4.663 1.00 85.25 87 LEU A O 1
ATOM 679 N N . SER A 1 88 ? 12.222 14.712 -6.134 1.00 82.94 88 SER A N 1
ATOM 680 C CA . SER A 1 88 ? 12.955 15.649 -5.276 1.00 82.94 88 SER A CA 1
ATOM 681 C C . SER A 1 88 ? 14.339 15.083 -4.919 1.00 82.94 88 SER A C 1
ATOM 683 O O . SER A 1 88 ? 15.155 14.880 -5.820 1.00 82.94 88 SER A O 1
ATOM 685 N N . ASP A 1 89 ? 14.633 14.812 -3.653 1.00 81.75 89 ASP A N 1
ATOM 686 C CA . ASP A 1 89 ? 15.887 14.217 -3.184 1.00 81.75 89 ASP A CA 1
ATOM 687 C C . ASP A 1 89 ? 15.827 12.687 -3.027 1.00 81.75 89 ASP A C 1
ATOM 689 O O . ASP A 1 89 ? 16.883 12.043 -2.984 1.00 81.75 89 ASP A O 1
ATOM 693 N N . LEU A 1 90 ? 14.630 12.087 -3.057 1.00 82.50 90 LEU A N 1
ATOM 694 C CA . LEU A 1 90 ? 14.438 10.640 -2.937 1.00 82.50 90 LEU A CA 1
ATOM 695 C C . LEU A 1 90 ? 14.851 9.928 -4.234 1.00 82.50 90 LEU A C 1
ATOM 697 O O . LEU A 1 90 ? 14.228 10.157 -5.276 1.00 82.50 90 LEU A O 1
ATOM 701 N N . PRO A 1 91 ? 15.850 9.028 -4.201 1.00 89.62 91 PRO A N 1
ATOM 702 C CA . PRO A 1 91 ? 16.165 8.168 -5.334 1.00 89.62 91 PRO A CA 1
ATOM 703 C C . PRO A 1 91 ? 15.008 7.210 -5.604 1.00 89.62 91 PRO A C 1
ATOM 705 O O . PRO A 1 91 ? 14.525 6.541 -4.691 1.00 89.62 91 PRO A O 1
ATOM 708 N N . ILE A 1 92 ? 14.585 7.112 -6.862 1.00 90.56 92 ILE A N 1
ATOM 709 C CA . ILE A 1 92 ? 13.481 6.239 -7.259 1.00 90.56 92 ILE A CA 1
ATOM 710 C C . ILE A 1 92 ? 13.836 5.397 -8.480 1.00 90.56 92 ILE A C 1
ATOM 712 O O . ILE A 1 92 ? 14.701 5.738 -9.285 1.00 90.56 92 ILE A O 1
ATOM 716 N N . VAL A 1 93 ? 13.087 4.311 -8.650 1.00 92.44 93 VAL A N 1
ATOM 717 C CA . VAL A 1 93 ? 13.068 3.515 -9.877 1.00 92.44 93 VAL A CA 1
ATOM 718 C C . VAL A 1 93 ? 11.654 3.551 -10.443 1.00 92.44 93 VAL A C 1
ATOM 720 O O . VAL A 1 93 ? 10.692 3.231 -9.747 1.00 92.44 93 VAL A O 1
ATOM 723 N N . ILE A 1 94 ? 11.520 3.924 -11.717 1.00 90.94 94 ILE A N 1
ATOM 724 C CA . ILE A 1 94 ? 10.235 3.897 -12.422 1.00 90.94 94 ILE A CA 1
ATOM 725 C C . ILE A 1 94 ? 10.041 2.502 -13.019 1.00 90.94 94 ILE A C 1
ATOM 727 O O . ILE A 1 94 ? 10.808 2.070 -13.878 1.00 90.94 94 ILE A O 1
ATOM 731 N N . ILE A 1 95 ? 8.996 1.801 -12.579 1.00 91.88 95 ILE A N 1
ATOM 732 C CA . ILE A 1 95 ? 8.650 0.456 -13.050 1.00 91.88 95 ILE A CA 1
ATOM 733 C C . ILE A 1 95 ? 7.252 0.492 -13.667 1.00 91.88 95 ILE A C 1
ATOM 735 O O . ILE A 1 95 ? 6.315 1.049 -13.097 1.00 91.88 95 ILE A O 1
ATOM 739 N N . SER A 1 96 ? 7.094 -0.117 -14.845 1.00 91.50 96 SER A N 1
ATOM 740 C CA . SER A 1 96 ? 5.782 -0.217 -15.490 1.00 91.50 96 SER A CA 1
ATOM 741 C C . SER A 1 96 ? 4.837 -1.121 -14.689 1.00 91.50 96 SER A C 1
ATOM 743 O O . SER A 1 96 ? 5.265 -2.133 -14.127 1.00 91.50 96 SER A O 1
ATOM 745 N N . ARG A 1 97 ? 3.532 -0.816 -14.688 1.00 89.00 97 ARG A N 1
ATOM 746 C CA . ARG A 1 97 ? 2.530 -1.658 -14.005 1.00 89.00 97 ARG A CA 1
ATOM 747 C C . ARG A 1 97 ? 2.579 -3.127 -14.460 1.00 89.00 97 ARG A C 1
ATOM 749 O O . ARG A 1 97 ? 2.613 -3.984 -13.582 1.00 89.00 97 ARG A O 1
ATOM 756 N N . PRO A 1 98 ? 2.669 -3.457 -15.769 1.00 90.69 98 PRO A N 1
ATOM 757 C CA . PRO A 1 98 ? 2.799 -4.851 -16.198 1.00 90.69 98 PRO A CA 1
ATOM 758 C C . PRO A 1 98 ? 4.053 -5.546 -15.655 1.00 90.69 98 PRO A C 1
ATOM 760 O O . PRO A 1 98 ? 3.997 -6.725 -15.320 1.00 90.69 98 PRO A O 1
ATOM 763 N N . THR A 1 99 ? 5.183 -4.838 -15.547 1.00 93.56 99 THR A N 1
ATOM 764 C CA . THR A 1 99 ? 6.409 -5.392 -14.949 1.00 93.56 99 THR A CA 1
ATOM 765 C C . THR A 1 99 ? 6.200 -5.697 -13.466 1.00 93.56 99 THR A C 1
ATOM 767 O O . THR A 1 99 ? 6.512 -6.799 -13.023 1.00 93.56 99 THR A O 1
ATOM 770 N N . LEU A 1 100 ? 5.617 -4.760 -12.713 1.00 92.06 100 LEU A N 1
ATOM 771 C CA . LEU A 1 100 ? 5.333 -4.947 -11.289 1.00 92.06 100 LEU A CA 1
ATOM 772 C C . LEU A 1 100 ? 4.346 -6.102 -11.043 1.00 92.06 100 LEU A C 1
ATOM 774 O O . LEU A 1 100 ? 4.574 -6.948 -10.183 1.00 92.06 100 LEU A O 1
ATOM 778 N N . GLN A 1 101 ? 3.286 -6.194 -11.848 1.00 89.38 101 GLN A N 1
ATOM 779 C CA . GLN A 1 101 ? 2.321 -7.296 -11.782 1.00 89.38 101 GLN A CA 1
ATOM 780 C C . GLN A 1 101 ? 2.961 -8.654 -12.070 1.00 89.38 101 GLN A C 1
ATOM 782 O O . GLN A 1 101 ? 2.617 -9.641 -11.420 1.00 89.38 101 GLN A O 1
ATOM 787 N N . LYS A 1 102 ? 3.899 -8.718 -13.027 1.00 91.75 102 LYS A N 1
ATOM 788 C CA . LYS A 1 102 ? 4.679 -9.936 -13.269 1.00 91.75 102 LYS A CA 1
ATOM 789 C C . LYS A 1 102 ? 5.467 -10.321 -12.024 1.00 91.75 102 LYS A C 1
ATOM 791 O O . LYS A 1 102 ? 5.340 -11.464 -11.614 1.00 91.75 102 LYS A O 1
ATOM 796 N N . PHE A 1 103 ? 6.169 -9.392 -11.371 1.00 92.62 103 PHE A N 1
ATOM 797 C CA . PHE A 1 103 ? 6.871 -9.704 -10.121 1.00 92.62 103 PHE A CA 1
ATOM 798 C C . PHE A 1 103 ? 5.946 -10.283 -9.055 1.00 92.62 103 PHE A C 1
ATOM 800 O O . PHE A 1 103 ? 6.256 -11.332 -8.502 1.00 92.62 103 PHE A O 1
ATOM 807 N N . PHE A 1 104 ? 4.793 -9.661 -8.801 1.00 91.00 104 PHE A N 1
ATOM 808 C CA . PHE A 1 104 ? 3.855 -10.199 -7.817 1.00 91.00 104 PHE A CA 1
ATOM 809 C C . PHE A 1 104 ? 3.344 -11.592 -8.182 1.00 91.00 104 PHE A C 1
ATOM 811 O O . PHE A 1 104 ? 3.220 -12.436 -7.301 1.00 91.00 104 PHE A O 1
ATOM 818 N N . ARG A 1 105 ? 3.048 -11.850 -9.461 1.00 89.69 105 ARG A N 1
ATOM 819 C CA . ARG A 1 105 ? 2.621 -13.179 -9.905 1.00 89.69 105 ARG A CA 1
ATOM 820 C C . ARG A 1 105 ? 3.728 -14.214 -9.705 1.00 89.69 105 ARG A C 1
ATOM 822 O O . ARG A 1 105 ? 3.479 -15.211 -9.043 1.00 89.69 105 ARG A O 1
ATOM 829 N N . GLU A 1 106 ? 4.933 -13.956 -10.213 1.00 94.44 106 GLU A N 1
ATOM 830 C CA . GLU A 1 106 ? 6.056 -14.898 -10.097 1.00 94.44 106 GLU A CA 1
ATOM 831 C C . GLU A 1 106 ? 6.421 -15.162 -8.626 1.00 94.44 106 GLU A C 1
ATOM 833 O O . GLU A 1 106 ? 6.702 -16.296 -8.255 1.00 94.44 106 GLU A O 1
ATOM 838 N N . LEU A 1 107 ? 6.365 -14.141 -7.758 1.00 93.19 107 LEU A N 1
ATOM 839 C CA . LEU A 1 107 ? 6.581 -14.313 -6.316 1.00 93.19 107 LEU A CA 1
ATOM 840 C C . LEU A 1 107 ? 5.531 -15.236 -5.691 1.00 93.19 107 LEU A C 1
ATOM 842 O O . LEU A 1 107 ? 5.889 -16.118 -4.913 1.00 93.19 107 LEU A O 1
ATOM 846 N N . ARG A 1 108 ? 4.250 -15.050 -6.033 1.00 90.19 108 ARG A N 1
ATOM 847 C CA . ARG A 1 108 ? 3.167 -15.911 -5.537 1.00 90.19 108 ARG A CA 1
ATOM 848 C C . ARG A 1 108 ? 3.304 -17.343 -6.048 1.00 90.19 108 ARG A C 1
ATOM 850 O O . ARG A 1 108 ? 3.115 -18.271 -5.272 1.00 90.19 108 ARG A O 1
ATOM 857 N N . GLU A 1 109 ? 3.669 -17.526 -7.314 1.00 92.19 109 GLU A N 1
ATOM 858 C CA . GLU A 1 109 ? 3.887 -18.851 -7.910 1.00 92.19 109 GLU A CA 1
ATOM 859 C C . GLU A 1 109 ? 5.087 -19.578 -7.283 1.00 92.19 109 GLU A C 1
ATOM 861 O O . GLU A 1 109 ? 4.996 -20.766 -6.986 1.00 92.19 109 GLU A O 1
ATOM 866 N N . ALA A 1 110 ? 6.195 -18.873 -7.039 1.00 96.19 110 ALA A N 1
ATOM 867 C CA . ALA A 1 110 ? 7.421 -19.473 -6.517 1.00 96.19 110 ALA A CA 1
ATOM 868 C C . ALA A 1 110 ? 7.379 -19.762 -5.007 1.00 96.19 110 ALA A C 1
ATOM 870 O O . ALA A 1 110 ? 7.956 -20.750 -4.558 1.00 96.19 110 ALA A O 1
ATOM 871 N N . ILE A 1 111 ? 6.748 -18.886 -4.217 1.00 95.38 111 ILE A N 1
ATOM 872 C CA . ILE A 1 111 ? 6.733 -18.979 -2.747 1.00 95.38 111 ILE A CA 1
ATOM 873 C C . ILE A 1 111 ? 5.458 -19.672 -2.244 1.00 95.38 111 ILE A C 1
ATOM 875 O O . ILE A 1 111 ? 5.471 -20.303 -1.188 1.00 95.38 111 ILE A O 1
ATOM 879 N N . GLY A 1 112 ? 4.353 -19.581 -2.985 1.00 91.06 112 GLY A N 1
ATOM 880 C CA . GLY A 1 112 ? 3.057 -20.068 -2.527 1.00 91.06 112 GLY A CA 1
ATOM 881 C C . GLY A 1 112 ? 2.492 -19.215 -1.379 1.00 91.06 112 GLY A C 1
ATOM 882 O O . GLY A 1 112 ? 2.805 -18.027 -1.292 1.00 91.06 112 GLY A O 1
ATOM 883 N N . PRO A 1 113 ? 1.673 -19.792 -0.479 1.00 88.25 113 PRO A N 1
ATOM 884 C CA . PRO A 1 113 ? 0.934 -19.042 0.548 1.00 88.25 113 PRO A CA 1
ATOM 885 C C . PRO A 1 113 ? 1.794 -18.178 1.489 1.00 88.25 113 PRO A C 1
ATOM 887 O O . PRO A 1 113 ? 1.330 -17.174 2.022 1.00 88.25 113 PRO A O 1
ATOM 890 N N . ASP A 1 114 ? 3.071 -18.521 1.682 1.00 93.56 114 ASP A N 1
ATOM 891 C CA . ASP A 1 114 ? 3.980 -17.762 2.552 1.00 93.56 114 ASP A CA 1
ATOM 892 C C . ASP A 1 114 ? 4.340 -16.364 2.010 1.00 93.56 114 ASP A C 1
ATOM 894 O O . ASP A 1 114 ? 4.838 -15.511 2.759 1.00 93.56 114 ASP A O 1
ATOM 898 N N . VAL A 1 115 ? 4.081 -16.105 0.724 1.00 95.56 115 VAL A N 1
ATOM 899 C CA . VAL A 1 115 ? 4.326 -14.811 0.071 1.00 95.56 115 VAL A CA 1
ATOM 900 C C . VAL A 1 115 ? 3.545 -13.677 0.733 1.00 95.56 115 VAL A C 1
ATOM 902 O O . VAL A 1 115 ? 4.043 -12.556 0.815 1.00 95.56 115 VAL A O 1
ATOM 905 N N . ASP A 1 116 ? 2.367 -13.962 1.282 1.00 94.31 116 ASP A N 1
ATOM 906 C CA . ASP A 1 116 ? 1.488 -12.957 1.876 1.00 94.31 116 ASP A CA 1
ATOM 907 C C . ASP A 1 116 ? 2.118 -12.359 3.138 1.00 94.31 116 ASP A C 1
ATOM 909 O O . ASP A 1 116 ? 2.092 -11.144 3.356 1.00 94.31 116 ASP A O 1
ATOM 913 N N . ARG A 1 117 ? 2.779 -13.201 3.944 1.00 95.38 117 ARG A N 1
ATOM 914 C CA . ARG A 1 117 ? 3.550 -12.770 5.119 1.00 95.38 117 ARG A CA 1
ATOM 915 C C . ARG A 1 117 ? 4.784 -11.967 4.712 1.00 95.38 117 ARG A C 1
ATOM 917 O O . ARG A 1 117 ? 5.128 -11.002 5.395 1.00 95.38 117 ARG A O 1
ATOM 924 N N . LEU A 1 118 ? 5.451 -12.357 3.625 1.00 96.12 118 LEU A N 1
ATOM 925 C CA . LEU A 1 118 ? 6.595 -11.616 3.091 1.00 96.12 118 LEU A CA 1
ATOM 926 C C . LEU A 1 118 ? 6.171 -10.214 2.639 1.00 96.12 118 LEU A C 1
ATOM 928 O O . LEU A 1 118 ? 6.740 -9.230 3.106 1.00 96.12 118 LEU A O 1
ATOM 932 N N . LEU A 1 119 ? 5.138 -10.122 1.797 1.00 96.44 119 LEU A N 1
ATOM 933 C CA . LEU A 1 119 ? 4.604 -8.855 1.297 1.00 96.44 119 LEU A CA 1
ATOM 934 C C . LEU A 1 119 ? 4.119 -7.957 2.436 1.00 96.44 119 LEU A C 1
ATOM 936 O O . LEU A 1 119 ? 4.425 -6.768 2.436 1.00 96.44 119 LEU A O 1
ATOM 940 N N . TYR A 1 120 ? 3.446 -8.524 3.440 1.00 97.19 120 TYR A N 1
ATOM 941 C CA . TYR A 1 120 ? 3.017 -7.783 4.626 1.00 97.19 120 TYR A CA 1
ATOM 942 C C . TYR A 1 120 ? 4.195 -7.164 5.390 1.00 97.19 120 TYR A C 1
ATOM 944 O O . TYR A 1 120 ? 4.159 -5.985 5.733 1.00 97.19 120 TYR A O 1
ATOM 952 N N . ARG A 1 121 ? 5.278 -7.918 5.610 1.00 96.81 121 ARG A N 1
ATOM 953 C CA . ARG A 1 121 ? 6.480 -7.393 6.275 1.00 96.81 121 ARG A CA 1
ATOM 954 C C . ARG A 1 121 ? 7.180 -6.313 5.453 1.00 96.81 121 ARG A C 1
ATOM 956 O O . ARG A 1 121 ? 7.527 -5.276 6.008 1.00 96.81 121 ARG A O 1
ATOM 963 N N . CYS A 1 122 ? 7.331 -6.527 4.144 1.00 97.00 122 CYS A N 1
ATOM 964 C CA . CYS A 1 122 ? 7.859 -5.505 3.236 1.00 97.00 122 CYS A CA 1
ATOM 965 C C . CYS A 1 122 ? 7.012 -4.228 3.285 1.00 97.00 122 CYS A C 1
ATOM 967 O O . CYS A 1 122 ? 7.554 -3.124 3.298 1.00 97.00 122 CYS A O 1
ATOM 969 N N . GLY A 1 123 ? 5.689 -4.385 3.347 1.00 97.44 123 GLY A N 1
ATOM 970 C CA . GLY A 1 123 ? 4.749 -3.291 3.528 1.00 97.44 123 GLY A CA 1
ATOM 971 C C . GLY A 1 123 ? 5.018 -2.516 4.815 1.00 97.44 123 GLY A C 1
ATOM 972 O O . GLY A 1 123 ? 5.195 -1.307 4.740 1.00 97.44 123 GLY A O 1
ATOM 973 N N . ILE A 1 124 ? 5.114 -3.192 5.969 1.00 97.81 124 ILE A N 1
ATOM 974 C CA . ILE A 1 124 ? 5.357 -2.535 7.269 1.00 97.81 124 ILE A CA 1
ATOM 975 C C . ILE A 1 124 ? 6.606 -1.654 7.212 1.00 97.81 124 ILE A C 1
ATOM 977 O O . ILE A 1 124 ? 6.526 -0.463 7.506 1.00 97.81 124 ILE A O 1
ATOM 981 N N . GLU A 1 125 ? 7.734 -2.222 6.780 1.00 96.62 125 GLU A N 1
ATOM 982 C CA . GLU A 1 125 ? 9.006 -1.494 6.693 1.00 96.62 125 GLU A CA 1
ATOM 983 C C . GLU A 1 125 ? 8.893 -0.288 5.742 1.00 96.62 125 GLU A C 1
ATOM 985 O O . GLU A 1 125 ? 9.376 0.803 6.046 1.00 96.62 125 GLU A O 1
ATOM 990 N N . THR A 1 126 ? 8.184 -0.451 4.619 1.00 95.06 126 THR A N 1
ATOM 991 C CA . THR A 1 126 ? 7.966 0.624 3.637 1.00 95.06 126 THR A CA 1
ATOM 992 C C . THR A 1 126 ? 7.062 1.735 4.182 1.00 95.06 126 THR A C 1
ATOM 994 O O . THR A 1 126 ? 7.333 2.915 3.964 1.00 95.06 126 THR A O 1
ATOM 997 N N . GLY A 1 127 ? 5.999 1.380 4.908 1.00 94.25 127 GLY A N 1
ATOM 998 C CA . GLY A 1 127 ? 5.065 2.327 5.520 1.00 94.25 127 GLY A CA 1
ATOM 999 C C . GLY A 1 127 ? 5.724 3.192 6.588 1.00 94.25 127 GLY A C 1
ATOM 1000 O O . GLY A 1 127 ? 5.571 4.412 6.569 1.00 94.25 127 GLY A O 1
ATOM 1001 N N . GLN A 1 128 ? 6.518 2.573 7.464 1.00 93.06 128 GLN A N 1
ATOM 1002 C CA . GLN A 1 128 ? 7.279 3.282 8.497 1.00 93.06 128 GLN A CA 1
ATOM 1003 C C . GLN A 1 128 ? 8.339 4.204 7.882 1.00 93.06 128 GLN A C 1
ATOM 1005 O O . GLN A 1 128 ? 8.443 5.375 8.250 1.00 93.06 128 GLN A O 1
ATOM 1010 N N . GLY A 1 129 ? 9.093 3.694 6.899 1.00 90.06 129 GLY A N 1
ATOM 1011 C CA . GLY A 1 129 ? 10.090 4.479 6.173 1.00 90.06 129 GLY A CA 1
ATOM 1012 C C . GLY A 1 129 ? 9.481 5.699 5.482 1.00 90.06 129 GLY A C 1
ATOM 1013 O O . GLY A 1 129 ? 10.053 6.783 5.541 1.00 90.06 129 GLY A O 1
ATOM 1014 N N . PHE A 1 130 ? 8.284 5.556 4.904 1.00 88.00 130 PHE A N 1
ATOM 1015 C CA . PHE A 1 130 ? 7.579 6.676 4.286 1.00 88.00 130 PHE A CA 1
ATOM 1016 C C . PHE A 1 130 ? 7.252 7.787 5.291 1.00 88.00 130 PHE A C 1
ATOM 1018 O O . PHE A 1 130 ? 7.507 8.951 4.994 1.00 88.00 130 PHE A O 1
ATOM 1025 N N . VAL A 1 131 ? 6.735 7.454 6.481 1.00 87.19 131 VAL A N 1
ATOM 1026 C CA . VAL A 1 131 ? 6.453 8.468 7.514 1.00 87.19 131 VAL A CA 1
ATOM 1027 C C . VAL A 1 131 ? 7.734 9.191 7.922 1.00 87.19 131 VAL A C 1
ATOM 1029 O O . VAL A 1 131 ? 7.733 10.417 7.982 1.00 87.19 131 VAL A O 1
ATOM 1032 N N . ALA A 1 132 ? 8.840 8.466 8.121 1.00 85.12 132 ALA A N 1
ATOM 1033 C CA . ALA A 1 132 ? 10.131 9.076 8.442 1.00 85.12 132 ALA A CA 1
ATOM 1034 C C . ALA A 1 132 ? 10.584 10.075 7.361 1.00 85.12 132 ALA A C 1
ATOM 1036 O O . ALA A 1 132 ? 10.932 11.211 7.686 1.00 85.12 132 ALA A O 1
ATOM 1037 N N . THR A 1 133 ? 10.500 9.695 6.080 1.00 83.25 133 THR A N 1
ATOM 1038 C CA . THR A 1 133 ? 10.825 10.590 4.957 1.00 83.25 133 THR A CA 1
ATOM 1039 C C . THR A 1 133 ? 9.898 11.804 4.902 1.00 83.25 133 THR A C 1
ATOM 1041 O O . THR A 1 133 ? 10.363 12.924 4.705 1.00 83.25 133 THR A O 1
ATOM 1044 N N . MET A 1 134 ? 8.591 11.622 5.115 1.00 80.06 134 MET A N 1
ATOM 1045 C CA . MET A 1 134 ? 7.645 12.741 5.104 1.00 80.06 134 MET A CA 1
ATOM 1046 C C . MET A 1 134 ? 7.873 13.703 6.273 1.00 80.06 134 MET A C 1
ATOM 1048 O O . MET A 1 134 ? 7.805 14.912 6.066 1.00 80.06 134 MET A O 1
ATOM 1052 N N . VAL A 1 135 ? 8.180 13.216 7.478 1.00 80.38 135 VAL A N 1
ATOM 1053 C CA . VAL A 1 135 ? 8.501 14.077 8.631 1.00 80.38 135 VAL A CA 1
ATOM 1054 C C . VAL A 1 135 ? 9.749 14.913 8.353 1.00 80.38 135 VAL A C 1
ATOM 1056 O O . VAL A 1 135 ? 9.720 16.129 8.540 1.00 80.38 135 VAL A O 1
ATOM 1059 N N . GLU A 1 136 ? 10.826 14.290 7.868 1.00 80.69 136 GLU A N 1
ATOM 1060 C CA . GLU A 1 136 ? 12.081 14.987 7.557 1.00 80.69 136 GLU A CA 1
ATOM 1061 C C . GLU A 1 136 ? 11.877 16.088 6.507 1.00 80.69 136 GLU A C 1
ATOM 1063 O O . GLU A 1 136 ? 12.386 17.199 6.649 1.00 80.69 136 GLU A O 1
ATOM 1068 N N . TRP A 1 137 ? 11.086 15.805 5.473 1.00 73.50 137 TRP A N 1
ATOM 1069 C CA . TRP A 1 137 ? 10.883 16.723 4.355 1.00 73.50 137 TRP A CA 1
ATOM 1070 C C . TRP A 1 137 ? 9.873 17.833 4.613 1.00 73.50 137 TRP A C 1
ATOM 1072 O O . TRP A 1 137 ? 10.074 18.970 4.177 1.00 73.50 137 TRP A O 1
ATOM 1082 N N . THR A 1 138 ? 8.762 17.508 5.272 1.00 74.19 138 THR A N 1
ATOM 1083 C CA . THR A 1 138 ? 7.716 18.493 5.575 1.00 74.19 138 THR A CA 1
ATOM 1084 C C . THR A 1 138 ? 8.084 19.343 6.784 1.00 74.19 138 THR A C 1
ATOM 1086 O O . THR A 1 138 ? 7.581 20.455 6.924 1.00 74.19 138 THR A O 1
ATOM 1089 N N . GLY A 1 139 ? 8.945 18.829 7.671 1.00 75.12 139 GLY A N 1
ATOM 1090 C CA . GLY A 1 139 ? 9.168 19.407 8.992 1.00 75.12 139 GLY A CA 1
ATOM 1091 C C . GLY A 1 139 ? 7.905 19.403 9.858 1.00 75.12 139 GLY A C 1
ATOM 1092 O O . GLY A 1 139 ? 7.873 20.108 10.873 1.00 75.12 139 GLY A O 1
ATOM 1093 N N . SER A 1 140 ? 6.861 18.663 9.453 1.00 73.25 140 SER A N 1
ATOM 1094 C CA . SER A 1 140 ? 5.605 18.624 10.188 1.00 73.25 140 SER A CA 1
ATOM 1095 C C . SER A 1 140 ? 5.820 17.976 11.550 1.00 73.25 140 SER A C 1
ATOM 1097 O O . SER A 1 140 ? 6.526 16.978 11.708 1.00 73.25 140 SER A O 1
ATOM 1099 N N . LYS A 1 141 ? 5.201 18.598 12.550 1.00 72.31 141 LYS A N 1
ATOM 1100 C CA . LYS A 1 141 ? 5.138 18.099 13.924 1.00 72.31 141 LYS A CA 1
ATOM 1101 C C . LYS A 1 141 ? 3.802 17.425 14.220 1.00 72.31 141 LYS A C 1
ATOM 1103 O O . LYS A 1 141 ? 3.665 16.852 15.296 1.00 72.31 141 LYS A O 1
ATOM 1108 N N . ASP A 1 142 ? 2.845 17.525 13.298 1.00 73.88 142 ASP A N 1
ATOM 1109 C CA . ASP A 1 142 ? 1.543 16.883 13.394 1.00 73.88 142 ASP A CA 1
ATOM 1110 C C . ASP A 1 142 ? 1.484 15.723 12.385 1.00 73.88 142 ASP A C 1
ATOM 1112 O O . ASP A 1 142 ? 1.415 15.952 11.175 1.00 73.88 142 ASP A O 1
ATOM 1116 N N . PRO A 1 143 ? 1.497 14.463 12.850 1.00 68.94 143 PRO A N 1
ATOM 1117 C CA . PRO A 1 143 ? 1.361 13.301 11.977 1.00 68.94 143 PRO A CA 1
ATOM 1118 C C . PRO A 1 143 ? 0.105 13.348 11.090 1.00 68.94 143 PRO A C 1
ATOM 1120 O O . PRO A 1 143 ? 0.091 12.743 10.017 1.00 68.94 143 PRO A O 1
ATOM 1123 N N . MET A 1 144 ? -0.939 14.080 11.494 1.00 76.12 144 MET A N 1
ATOM 1124 C CA . MET A 1 144 ? -2.158 14.224 10.702 1.00 76.12 144 MET A CA 1
ATOM 1125 C C . MET A 1 144 ? -1.952 15.013 9.410 1.00 76.12 144 MET A C 1
ATOM 1127 O O . MET A 1 144 ? -2.626 14.703 8.430 1.00 76.12 144 MET A O 1
ATOM 1131 N N . ASP A 1 145 ? -0.981 15.928 9.343 1.00 75.12 145 ASP A N 1
ATOM 1132 C CA . ASP A 1 145 ? -0.643 16.609 8.086 1.00 75.12 145 ASP A CA 1
ATOM 1133 C C . ASP A 1 145 ? -0.237 15.576 7.015 1.00 75.12 145 ASP A C 1
ATOM 1135 O O . ASP A 1 145 ? -0.653 15.640 5.858 1.00 75.12 145 ASP A O 1
ATOM 1139 N N . ILE A 1 146 ? 0.519 14.546 7.408 1.00 77.81 146 ILE A N 1
ATOM 1140 C CA . ILE A 1 146 ? 0.977 13.483 6.499 1.00 77.81 146 ILE A CA 1
ATOM 1141 C C . ILE A 1 146 ? -0.211 12.670 5.962 1.00 77.81 146 ILE A C 1
ATOM 1143 O O . ILE A 1 146 ? -0.210 12.270 4.797 1.00 77.81 146 ILE A O 1
ATOM 1147 N N . VAL A 1 147 ? -1.238 12.443 6.788 1.00 80.81 147 VAL A N 1
ATOM 1148 C CA . VAL A 1 147 ? -2.470 11.736 6.397 1.00 80.81 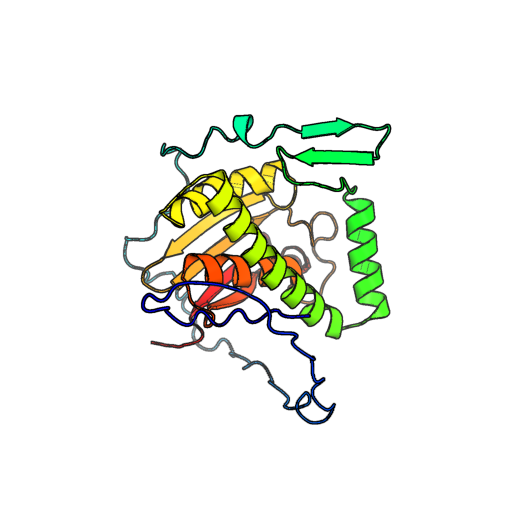147 VAL A CA 1
ATOM 1149 C C . VAL A 1 147 ? -3.235 12.517 5.331 1.00 80.81 147 VAL A C 1
ATOM 1151 O O . VAL A 1 147 ? -3.691 11.926 4.352 1.00 80.81 147 VAL A O 1
ATOM 1154 N N . GLU A 1 148 ? -3.364 13.834 5.497 1.00 72.69 148 GLU A N 1
ATOM 1155 C CA . GLU A 1 148 ? -4.146 14.686 4.595 1.00 72.69 148 GLU A CA 1
ATOM 1156 C C . GLU A 1 148 ? -3.557 14.722 3.173 1.00 72.69 148 GLU A C 1
ATOM 1158 O O . GLU A 1 148 ? -4.308 14.677 2.199 1.00 72.69 148 GLU A O 1
ATOM 1163 N N . GLY A 1 149 ? -2.226 14.701 3.034 1.00 73.31 149 GLY A N 1
ATOM 1164 C CA . GLY A 1 149 ? -1.549 14.643 1.729 1.00 73.31 149 GLY A CA 1
ATOM 1165 C C . GLY A 1 149 ? -1.429 13.238 1.117 1.00 73.31 149 GLY A C 1
ATOM 1166 O O . GLY A 1 149 ? -1.146 13.102 -0.076 1.00 73.31 149 GLY A O 1
ATOM 1167 N N . LEU A 1 150 ? -1.646 12.181 1.908 1.00 78.00 150 LEU A N 1
ATOM 1168 C CA . LEU A 1 150 ? -1.347 10.795 1.531 1.00 78.00 150 LEU A CA 1
ATOM 1169 C C . LEU A 1 150 ? -2.095 10.347 0.272 1.00 78.00 150 LEU A C 1
ATOM 1171 O O . LEU A 1 150 ? -1.517 9.731 -0.626 1.00 78.00 150 LEU A O 1
ATOM 1175 N N . GLY A 1 151 ? -3.396 10.642 0.218 1.00 77.50 151 GLY A N 1
ATOM 1176 C CA . GLY A 1 151 ? -4.268 10.173 -0.855 1.00 77.50 151 GLY A CA 1
ATOM 1177 C C . GLY A 1 151 ? -3.875 10.726 -2.222 1.00 77.50 151 GLY A C 1
ATOM 1178 O O . GLY A 1 151 ? -3.784 9.963 -3.185 1.00 77.50 151 GLY A O 1
ATOM 1179 N N . ASP A 1 152 ? -3.578 12.023 -2.287 1.00 75.56 152 ASP A N 1
ATOM 1180 C CA . ASP A 1 152 ? -3.203 12.697 -3.529 1.00 75.56 152 ASP A CA 1
ATOM 1181 C C . ASP A 1 152 ? -1.809 12.261 -4.000 1.00 75.56 152 ASP A C 1
ATOM 1183 O O . ASP A 1 152 ? -1.626 11.942 -5.178 1.00 75.56 152 ASP A O 1
ATOM 1187 N N . ILE A 1 153 ? -0.842 12.142 -3.079 1.00 78.56 153 ILE A N 1
ATOM 1188 C CA . ILE A 1 153 ? 0.519 11.673 -3.389 1.00 78.56 153 ILE A CA 1
ATOM 1189 C C . ILE A 1 153 ? 0.482 10.278 -4.019 1.00 78.56 153 ILE A C 1
ATOM 1191 O O . ILE A 1 153 ? 1.090 10.041 -5.067 1.00 78.56 153 ILE A O 1
ATOM 1195 N N . TYR A 1 154 ? -0.255 9.344 -3.419 1.00 84.94 154 TYR A N 1
ATOM 1196 C CA . TYR A 1 154 ? -0.302 7.975 -3.924 1.00 84.94 154 TYR A CA 1
ATOM 1197 C C . TYR A 1 154 ? -1.138 7.808 -5.190 1.00 84.94 154 TYR A C 1
ATOM 1199 O O . TYR A 1 154 ? -0.807 6.952 -6.021 1.00 84.94 154 TYR A O 1
ATOM 1207 N N . ALA A 1 155 ? -2.151 8.652 -5.392 1.00 83.81 155 ALA A N 1
ATOM 1208 C CA . ALA A 1 155 ? -2.867 8.726 -6.658 1.00 83.81 155 ALA A CA 1
ATOM 1209 C C . ALA A 1 155 ? -1.951 9.194 -7.796 1.00 83.81 155 ALA A C 1
ATOM 1211 O O . ALA A 1 155 ? -1.908 8.543 -8.845 1.00 83.81 155 ALA A O 1
ATOM 1212 N N . LEU A 1 156 ? -1.156 10.248 -7.574 1.00 80.25 156 LEU A N 1
ATOM 1213 C CA . LEU A 1 156 ? -0.177 10.750 -8.547 1.00 80.25 156 LEU A CA 1
ATOM 1214 C C . LEU A 1 156 ? 0.903 9.711 -8.873 1.00 80.25 156 LEU A C 1
ATOM 1216 O O . LEU A 1 156 ? 1.241 9.505 -10.039 1.00 80.25 156 LEU A O 1
ATOM 1220 N N . CYS A 1 157 ? 1.399 8.998 -7.861 1.00 84.06 157 CYS A N 1
ATOM 1221 C CA . CYS A 1 157 ? 2.381 7.925 -8.032 1.00 84.06 157 CYS A CA 1
ATOM 1222 C C . CYS A 1 157 ? 1.776 6.631 -8.609 1.00 84.06 157 CYS A C 1
ATOM 1224 O O . CYS A 1 157 ? 2.502 5.683 -8.912 1.00 84.06 157 CYS A O 1
ATOM 1226 N N . GLY A 1 158 ? 0.452 6.564 -8.771 1.00 87.75 158 GLY A N 1
ATOM 1227 C CA . GLY A 1 158 ? -0.242 5.426 -9.364 1.00 87.75 158 GLY A CA 1
ATOM 1228 C C . GLY A 1 158 ? -0.321 4.184 -8.475 1.00 87.75 158 GLY A C 1
ATOM 1229 O O . GLY A 1 158 ? -0.519 3.092 -9.012 1.00 87.75 158 GLY A O 1
ATOM 1230 N N . TRP A 1 159 ? -0.180 4.336 -7.156 1.00 91.94 159 TRP A N 1
ATOM 1231 C CA . TRP A 1 159 ? -0.288 3.235 -6.194 1.00 91.94 159 TRP A CA 1
ATOM 1232 C C . TRP A 1 159 ? -1.737 2.837 -5.937 1.00 91.94 159 TRP A C 1
ATOM 1234 O O . TRP A 1 159 ? -2.048 1.653 -5.839 1.00 91.94 159 TRP A O 1
ATOM 1244 N N . PHE A 1 160 ? -2.624 3.818 -5.810 1.00 93.75 160 PHE A N 1
ATOM 1245 C CA . PHE A 1 160 ? -4.054 3.619 -5.607 1.00 93.75 160 PHE A CA 1
ATOM 1246 C C . PHE A 1 160 ? -4.795 4.939 -5.798 1.00 93.75 160 PHE A C 1
ATOM 1248 O O . PHE A 1 160 ? -4.200 6.005 -5.710 1.00 93.75 160 PHE A O 1
ATOM 1255 N N . ALA A 1 161 ? -6.099 4.866 -6.038 1.00 91.44 161 ALA A N 1
ATOM 1256 C CA . ALA A 1 161 ? -6.991 6.010 -5.923 1.00 91.44 161 ALA A CA 1
ATOM 1257 C C . ALA A 1 161 ? -7.720 5.927 -4.578 1.00 91.44 161 ALA A C 1
ATOM 1259 O O . ALA A 1 161 ? -8.329 4.902 -4.263 1.00 91.44 161 ALA A O 1
ATOM 1260 N N . THR A 1 162 ? -7.638 6.985 -3.777 1.00 89.69 162 THR A N 1
ATOM 1261 C CA . THR A 1 162 ? -8.312 7.047 -2.477 1.00 89.69 162 THR A CA 1
ATOM 1262 C C . THR A 1 162 ? -9.786 7.377 -2.671 1.00 89.69 162 THR A C 1
ATOM 1264 O O . THR A 1 162 ? -10.122 8.417 -3.225 1.00 89.69 162 THR A O 1
ATOM 1267 N N . GLU A 1 163 ? -10.663 6.493 -2.201 1.00 91.12 163 GLU A N 1
ATOM 1268 C CA . GLU A 1 163 ? -12.112 6.732 -2.151 1.00 91.12 163 GLU A CA 1
ATOM 1269 C C . GLU A 1 163 ? -12.487 7.457 -0.855 1.00 91.12 163 GLU A C 1
ATOM 1271 O O . GLU A 1 163 ? -13.293 8.381 -0.852 1.00 91.12 163 GLU A O 1
ATOM 1276 N N . SER A 1 164 ? -11.895 7.035 0.266 1.00 89.38 164 SER A N 1
ATOM 1277 C CA . SER A 1 164 ? -12.032 7.713 1.554 1.00 89.38 164 SER A CA 1
ATOM 1278 C C . SER A 1 164 ? -10.945 7.267 2.523 1.00 89.38 164 SER A C 1
ATOM 1280 O O . SER A 1 164 ? -10.565 6.093 2.528 1.00 89.38 164 SER A O 1
ATOM 1282 N N . MET A 1 165 ? -10.544 8.164 3.416 1.00 89.69 165 MET A N 1
ATOM 1283 C CA . MET A 1 165 ? -9.692 7.851 4.557 1.00 89.69 165 MET A CA 1
ATOM 1284 C C . MET A 1 165 ? -10.296 8.479 5.810 1.00 89.69 165 MET A C 1
ATOM 1286 O O . MET A 1 165 ? -10.574 9.675 5.839 1.00 89.69 165 MET A O 1
ATOM 1290 N N . GLN A 1 166 ? -10.543 7.655 6.820 1.00 90.44 166 GLN A N 1
ATOM 1291 C CA . GLN A 1 166 ? -11.019 8.076 8.133 1.00 90.44 166 GLN A CA 1
ATOM 1292 C C . GLN A 1 166 ? -9.974 7.638 9.146 1.00 90.44 166 GLN A C 1
ATOM 1294 O O . GLN A 1 166 ? -9.562 6.481 9.121 1.00 90.44 166 GLN A O 1
ATOM 1299 N N . VAL A 1 167 ? -9.536 8.552 10.003 1.00 90.12 167 VAL A N 1
ATOM 1300 C CA . VAL A 1 167 ? -8.514 8.292 11.018 1.00 90.12 167 VAL A CA 1
ATOM 1301 C C . VAL A 1 167 ? -9.007 8.860 12.335 1.00 90.12 167 VAL A C 1
ATOM 1303 O O . VAL A 1 167 ? -9.423 10.017 12.393 1.00 90.12 167 VAL A O 1
ATOM 1306 N N . ASP A 1 168 ? -8.955 8.041 13.376 1.00 89.12 168 ASP A N 1
ATOM 1307 C CA . ASP A 1 168 ? -9.168 8.441 14.754 1.00 89.12 168 ASP A CA 1
ATOM 1308 C C . ASP A 1 168 ? -7.849 8.261 15.526 1.00 89.12 168 ASP A C 1
ATOM 1310 O O . ASP A 1 168 ? -7.474 7.137 15.882 1.00 89.12 168 ASP A O 1
ATOM 1314 N N . PRO A 1 169 ? -7.113 9.359 15.765 1.00 83.00 169 PRO A N 1
ATOM 1315 C CA . PRO A 1 169 ? -5.826 9.303 16.444 1.00 83.00 169 PRO A CA 1
ATOM 1316 C C . PRO A 1 169 ? -5.948 9.084 17.956 1.00 83.00 169 PRO A C 1
ATOM 1318 O O . PRO A 1 169 ? -4.942 8.821 18.596 1.00 83.00 169 PRO A O 1
ATOM 1321 N N . VAL A 1 170 ? -7.144 9.187 18.547 1.00 86.31 170 VAL A N 1
ATOM 1322 C CA . VAL A 1 170 ? -7.346 8.958 19.988 1.00 86.31 170 VAL A CA 1
ATOM 1323 C C . VAL A 1 170 ? -7.448 7.465 20.275 1.00 86.31 170 VAL A C 1
ATOM 1325 O O . VAL A 1 170 ? -6.894 6.967 21.249 1.00 86.31 170 VAL A O 1
ATOM 1328 N N . THR A 1 171 ? -8.162 6.746 19.416 1.00 88.50 171 THR A N 1
ATOM 1329 C CA . THR A 1 171 ? -8.399 5.300 19.543 1.00 88.50 171 THR A CA 1
ATOM 1330 C C . THR A 1 171 ? -7.423 4.453 18.723 1.00 88.50 171 THR A C 1
ATOM 1332 O O . THR A 1 171 ? -7.491 3.225 18.779 1.00 88.50 171 THR A O 1
ATOM 1335 N N . HIS A 1 172 ? -6.519 5.095 17.976 1.00 91.12 172 HIS A N 1
ATOM 1336 C CA . HIS A 1 172 ? -5.571 4.458 17.056 1.00 91.12 172 HIS A CA 1
ATOM 1337 C C . HIS A 1 172 ? -6.267 3.591 16.001 1.00 91.12 172 HIS A C 1
ATOM 1339 O O . HIS A 1 172 ? -5.871 2.455 15.728 1.00 91.12 172 HIS A O 1
ATOM 1345 N N . GLN A 1 173 ? -7.332 4.132 15.408 1.00 93.12 173 GLN A N 1
ATOM 1346 C CA . GLN A 1 173 ? -8.113 3.436 14.394 1.00 93.12 173 GLN A CA 1
ATOM 1347 C C . GLN A 1 173 ? -8.104 4.182 13.072 1.00 93.12 173 GLN A C 1
ATOM 1349 O O . GLN A 1 173 ? -8.079 5.411 13.019 1.00 93.12 173 GLN A O 1
ATOM 1354 N N . ALA A 1 174 ? -8.156 3.430 11.979 1.00 94.56 174 ALA A N 1
ATOM 1355 C CA . ALA A 1 174 ? -8.350 4.011 10.663 1.00 94.56 174 ALA A CA 1
ATOM 1356 C C . ALA A 1 174 ? -9.145 3.088 9.744 1.00 94.56 174 ALA A C 1
ATOM 1358 O O . ALA A 1 174 ? -9.097 1.863 9.841 1.00 94.56 174 ALA A O 1
ATOM 1359 N N . ARG A 1 175 ? -9.862 3.696 8.804 1.00 95.94 175 ARG A N 1
ATOM 1360 C CA . ARG A 1 175 ? -10.558 3.016 7.718 1.00 95.94 175 ARG A CA 1
ATOM 1361 C C . ARG A 1 175 ? -10.144 3.652 6.404 1.00 95.94 175 ARG A C 1
ATOM 1363 O O . ARG A 1 175 ? -10.354 4.844 6.183 1.00 95.94 175 ARG A O 1
ATOM 1370 N N . ILE A 1 176 ? -9.587 2.837 5.520 1.00 96.19 176 ILE A N 1
ATOM 1371 C CA . ILE A 1 176 ? -9.045 3.269 4.238 1.00 96.19 176 ILE A CA 1
ATOM 1372 C C . ILE A 1 176 ? -9.769 2.512 3.136 1.00 96.19 176 ILE A C 1
ATOM 1374 O O . ILE A 1 176 ? -9.749 1.286 3.102 1.00 96.19 176 ILE A O 1
ATOM 1378 N N . ARG A 1 177 ? -10.408 3.239 2.221 1.00 96.19 177 ARG A N 1
ATOM 1379 C CA . ARG A 1 177 ? -11.087 2.669 1.054 1.00 96.19 177 ARG A CA 1
ATOM 1380 C C . ARG A 1 177 ? -10.393 3.152 -0.199 1.00 96.19 177 ARG A C 1
ATOM 1382 O O . ARG A 1 177 ? -10.235 4.355 -0.396 1.00 96.19 177 ARG A O 1
ATOM 1389 N N . LEU A 1 178 ? -10.000 2.207 -1.041 1.00 95.19 178 LEU A N 1
ATOM 1390 C CA . LEU A 1 178 ? -9.213 2.449 -2.237 1.00 95.19 178 LEU A CA 1
ATOM 1391 C C . LEU A 1 178 ? -9.857 1.791 -3.454 1.00 95.19 178 LEU A C 1
ATOM 1393 O O . LEU A 1 178 ? -10.395 0.681 -3.388 1.00 95.19 178 LEU A O 1
ATOM 1397 N N . SER A 1 179 ? -9.686 2.425 -4.604 1.00 92.94 179 SER A N 1
ATOM 1398 C CA . SER A 1 179 ? -9.834 1.790 -5.904 1.00 92.94 179 SER A CA 1
ATOM 1399 C C . SER A 1 179 ? -8.489 1.747 -6.628 1.00 92.94 179 SER A C 1
ATOM 1401 O O . SER A 1 179 ? -7.514 2.393 -6.247 1.00 92.94 179 SER A O 1
ATOM 1403 N N . ARG A 1 180 ? -8.404 0.912 -7.671 1.00 91.81 180 ARG A N 1
ATOM 1404 C CA . ARG A 1 180 ? -7.214 0.795 -8.534 1.00 91.81 180 ARG A CA 1
ATOM 1405 C C . ARG A 1 180 ? -5.894 0.560 -7.774 1.00 91.81 180 ARG A C 1
ATOM 1407 O O . ARG A 1 180 ? -4.880 1.147 -8.142 1.00 91.81 180 ARG A O 1
ATOM 1414 N N . SER A 1 181 ? -5.910 -0.301 -6.752 1.00 93.56 181 SER A N 1
ATOM 1415 C CA . SER A 1 181 ? -4.714 -0.619 -5.962 1.00 93.56 181 SER A CA 1
ATOM 1416 C C . SER A 1 181 ? -3.614 -1.274 -6.801 1.00 93.56 181 SER A C 1
ATOM 1418 O O . SER A 1 181 ? -3.900 -2.037 -7.726 1.00 93.56 181 SER A O 1
ATOM 1420 N N . LEU A 1 182 ? -2.353 -1.006 -6.460 1.00 93.00 182 LEU A N 1
ATOM 1421 C CA . LEU A 1 182 ? -1.177 -1.492 -7.188 1.00 93.00 182 LEU A CA 1
ATOM 1422 C C . LEU A 1 182 ? -1.111 -3.022 -7.302 1.00 93.00 182 LEU A C 1
ATOM 1424 O O . LEU A 1 182 ? -0.562 -3.540 -8.271 1.00 93.00 182 LEU A O 1
ATOM 1428 N N . GLU A 1 183 ? -1.701 -3.737 -6.343 1.00 93.50 183 GLU A N 1
ATOM 1429 C CA . GLU A 1 183 ? -1.692 -5.200 -6.282 1.00 93.50 183 GLU A CA 1
ATOM 1430 C C . GLU A 1 183 ? -2.854 -5.851 -7.042 1.00 93.50 183 GLU A C 1
ATOM 1432 O O . GLU A 1 183 ? -2.743 -7.022 -7.393 1.00 93.50 183 GLU A O 1
ATOM 1437 N N . THR A 1 184 ? -3.952 -5.128 -7.311 1.00 92.62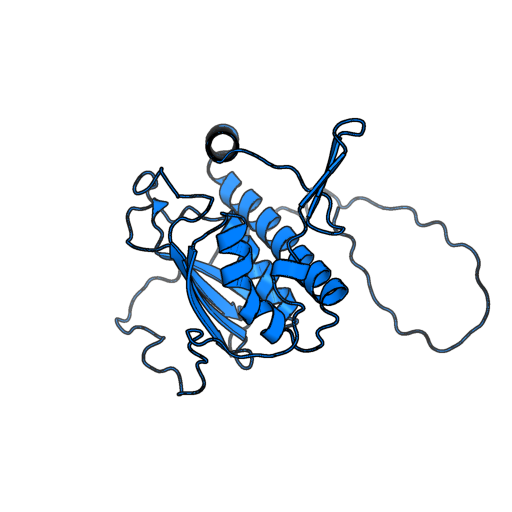 184 THR A N 1
ATOM 1438 C CA . THR A 1 184 ? -5.175 -5.729 -7.894 1.00 92.62 184 THR A CA 1
ATOM 1439 C C . THR A 1 184 ? -5.703 -5.038 -9.145 1.00 92.62 184 THR A C 1
ATOM 1441 O O . THR A 1 184 ? -6.555 -5.596 -9.836 1.00 92.62 184 THR A O 1
ATOM 1444 N N . TYR A 1 185 ? -5.221 -3.838 -9.474 1.00 87.75 185 TYR A N 1
ATOM 1445 C CA . TYR A 1 185 ? -5.673 -3.113 -10.656 1.00 87.75 185 TYR A CA 1
ATOM 1446 C C . TYR A 1 185 ? -5.402 -3.914 -11.934 1.00 87.75 185 TYR A C 1
ATOM 1448 O O . TYR A 1 185 ? -4.252 -4.233 -12.216 1.00 87.75 185 TYR A O 1
ATOM 1456 N N . GLY A 1 186 ? -6.438 -4.202 -12.725 1.00 87.06 186 GLY A N 1
ATOM 1457 C CA . GLY A 1 186 ? -6.339 -4.966 -13.975 1.00 87.06 186 GLY A CA 1
ATOM 1458 C C . GLY A 1 186 ? -6.367 -6.491 -13.811 1.00 87.06 186 GLY A C 1
ATOM 1459 O O . GLY A 1 186 ? -6.310 -7.203 -14.813 1.00 87.06 186 GLY A O 1
ATOM 1460 N N . ILE A 1 187 ? -6.453 -6.996 -12.578 1.00 88.94 187 ILE A N 1
ATOM 1461 C CA . ILE A 1 187 ? -6.616 -8.423 -12.259 1.00 88.94 187 ILE A CA 1
ATOM 1462 C C . ILE A 1 187 ? -7.746 -8.635 -11.242 1.00 88.94 187 ILE A C 1
ATOM 1464 O O . ILE A 1 187 ? -7.689 -9.520 -10.392 1.00 88.94 187 ILE A O 1
ATOM 1468 N N . GLU A 1 188 ? -8.776 -7.797 -11.307 1.00 93.00 188 GLU A N 1
ATOM 1469 C CA . GLU A 1 188 ? -9.945 -7.894 -10.441 1.00 93.00 188 GLU A CA 1
ATOM 1470 C C . GLU A 1 188 ? -10.651 -9.257 -10.583 1.00 93.00 188 GLU A C 1
ATOM 1472 O O . GLU A 1 188 ? -10.754 -9.807 -11.682 1.00 93.00 188 GLU A O 1
ATOM 1477 N N . GLY A 1 189 ? -11.136 -9.801 -9.462 1.00 93.44 189 GLY A N 1
ATOM 1478 C CA . GLY A 1 189 ? -11.836 -11.093 -9.414 1.00 93.44 189 GLY A CA 1
ATOM 1479 C C . GLY A 1 189 ? -10.973 -12.318 -9.743 1.00 93.44 189 GLY A C 1
ATOM 1480 O O . GLY A 1 189 ? -11.509 -13.341 -10.160 1.00 93.44 189 GLY A O 1
ATOM 1481 N N . ARG A 1 190 ? -9.643 -12.217 -9.621 1.00 93.19 190 ARG A N 1
ATOM 1482 C CA . ARG A 1 190 ? -8.691 -13.310 -9.901 1.00 93.19 190 ARG A CA 1
ATOM 1483 C C . ARG A 1 190 ? -8.219 -14.066 -8.659 1.00 93.19 190 ARG A C 1
ATOM 1485 O O . ARG A 1 190 ? -7.446 -15.006 -8.810 1.00 93.19 190 ARG A O 1
ATOM 1492 N N . PHE A 1 191 ? -8.640 -13.651 -7.469 1.00 91.75 191 PHE A N 1
ATOM 1493 C CA . PHE A 1 191 ? -8.232 -14.247 -6.199 1.00 91.75 191 PHE A CA 1
ATOM 1494 C C . PHE A 1 191 ? -9.450 -14.758 -5.430 1.00 91.75 191 PHE A C 1
ATOM 1496 O O . PHE A 1 191 ? -10.519 -14.162 -5.502 1.00 91.75 191 PHE A O 1
ATOM 1503 N N . ASP A 1 192 ? -9.272 -15.814 -4.641 1.00 92.69 192 ASP A N 1
ATOM 1504 C CA . ASP A 1 192 ? -10.342 -16.357 -3.791 1.00 92.69 192 ASP A CA 1
ATOM 1505 C C . ASP A 1 192 ? -10.449 -15.630 -2.434 1.00 92.69 192 ASP A C 1
ATOM 1507 O O . ASP A 1 192 ? -11.426 -15.783 -1.702 1.00 92.69 192 ASP A O 1
ATOM 1511 N N . ALA A 1 193 ? -9.447 -14.814 -2.095 1.00 93.88 193 ALA A N 1
ATOM 1512 C CA . ALA A 1 193 ? -9.322 -14.087 -0.834 1.00 93.88 193 ALA A CA 1
ATOM 1513 C C . ALA A 1 193 ? -8.746 -12.671 -1.063 1.00 93.88 193 ALA A C 1
ATOM 1515 O O . ALA A 1 193 ? -8.261 -12.376 -2.162 1.00 93.88 193 ALA A O 1
ATOM 1516 N N . PRO A 1 194 ? -8.807 -11.766 -0.062 1.00 96.12 194 PRO A N 1
ATOM 1517 C CA . PRO A 1 194 ? -8.100 -10.486 -0.116 1.00 96.12 194 PRO A CA 1
ATOM 1518 C C . PRO A 1 194 ? -6.612 -10.678 -0.427 1.00 96.12 194 PRO A C 1
ATOM 1520 O O . PRO A 1 194 ? -5.995 -11.589 0.112 1.00 96.12 194 PRO A O 1
ATOM 1523 N N . ALA A 1 195 ? -6.063 -9.850 -1.317 1.00 95.06 195 ALA A N 1
ATOM 1524 C CA . ALA A 1 195 ? -4.763 -10.093 -1.947 1.00 95.06 195 ALA A CA 1
ATOM 1525 C C . ALA A 1 195 ? -3.786 -8.908 -1.859 1.00 95.06 195 ALA A C 1
ATOM 1527 O O . ALA A 1 195 ? -2.654 -9.024 -2.342 1.00 95.06 195 ALA A O 1
ATOM 1528 N N . CYS A 1 196 ? -4.192 -7.772 -1.277 1.00 96.69 196 CYS A N 1
ATOM 1529 C CA . CYS A 1 196 ? -3.350 -6.580 -1.164 1.00 96.69 196 CYS A CA 1
ATOM 1530 C C . CYS A 1 196 ? -2.467 -6.635 0.092 1.00 96.69 196 CYS A C 1
ATOM 1532 O O . CYS A 1 196 ? -2.553 -5.774 0.974 1.00 96.69 196 CYS A O 1
ATOM 1534 N N . HIS A 1 197 ? -1.650 -7.679 0.231 1.00 96.88 197 HIS A N 1
ATOM 1535 C CA . HIS A 1 197 ? -0.870 -7.896 1.449 1.00 96.88 197 HIS A CA 1
ATOM 1536 C C . HIS A 1 197 ? 0.251 -6.876 1.628 1.00 96.88 197 HIS A C 1
ATOM 1538 O O . HIS A 1 197 ? 0.541 -6.515 2.771 1.00 96.88 197 HIS A O 1
ATOM 1544 N N . PHE A 1 198 ? 0.837 -6.370 0.538 1.00 97.12 198 PHE A N 1
ATOM 1545 C CA . PHE A 1 198 ? 1.819 -5.294 0.627 1.00 97.12 198 PHE A CA 1
ATOM 1546 C C . PHE A 1 198 ? 1.169 -4.006 1.131 1.00 97.12 198 PHE A C 1
ATOM 1548 O O . PHE A 1 198 ? 1.666 -3.428 2.092 1.00 97.12 198 PHE A O 1
ATOM 1555 N N . LEU A 1 199 ? 0.030 -3.588 0.567 1.00 97.19 199 LEU A N 1
ATOM 1556 C CA . LEU A 1 199 ? -0.688 -2.400 1.041 1.00 97.19 199 LEU A CA 1
ATOM 1557 C C . LEU A 1 199 ? -1.236 -2.566 2.459 1.00 97.19 199 LEU A C 1
ATOM 1559 O O . LEU A 1 199 ? -1.180 -1.632 3.254 1.00 97.19 199 LEU A O 1
ATOM 1563 N N . ARG A 1 200 ? -1.707 -3.764 2.813 1.00 97.69 200 ARG A N 1
ATOM 1564 C CA . ARG A 1 200 ? -2.115 -4.082 4.185 1.00 97.69 200 ARG A CA 1
ATOM 1565 C C . ARG A 1 200 ? -0.956 -3.866 5.160 1.00 97.69 200 ARG A C 1
ATOM 1567 O O . ARG A 1 200 ? -1.133 -3.223 6.189 1.00 97.69 200 ARG A O 1
ATOM 1574 N N . GLY A 1 201 ? 0.234 -4.355 4.811 1.00 98.06 201 GLY A N 1
ATOM 1575 C CA . GLY A 1 201 ? 1.455 -4.124 5.581 1.00 98.06 201 GLY A CA 1
ATOM 1576 C C . GLY A 1 201 ? 1.857 -2.656 5.610 1.00 98.06 201 GLY A C 1
ATOM 1577 O O . GLY A 1 201 ? 2.182 -2.128 6.668 1.00 98.06 201 GLY A O 1
ATOM 1578 N N . TYR A 1 202 ? 1.776 -1.987 4.461 1.00 97.62 202 TYR A N 1
ATOM 1579 C CA . TYR A 1 202 ? 2.073 -0.569 4.306 1.00 97.62 202 TYR A CA 1
ATOM 1580 C C . TYR A 1 202 ? 1.247 0.281 5.267 1.00 97.62 202 TYR A C 1
ATOM 1582 O O . TYR A 1 202 ? 1.818 1.060 6.024 1.00 97.62 202 TYR A O 1
ATOM 1590 N N . PHE A 1 203 ? -0.074 0.084 5.315 1.00 97.06 203 PHE A N 1
ATOM 1591 C CA . PHE A 1 203 ? -0.926 0.817 6.248 1.00 97.06 203 PHE A CA 1
ATOM 1592 C C . PHE A 1 203 ? -0.644 0.454 7.705 1.00 97.06 203 PHE A C 1
ATOM 1594 O O . PHE A 1 203 ? -0.609 1.358 8.532 1.00 97.06 203 PHE A O 1
ATOM 1601 N N . ALA A 1 204 ? -0.371 -0.815 8.031 1.00 97.50 204 ALA A N 1
ATOM 1602 C CA . ALA A 1 204 ? 0.047 -1.173 9.388 1.00 97.50 204 ALA A CA 1
ATOM 1603 C C . ALA A 1 204 ? 1.306 -0.393 9.802 1.00 97.50 204 ALA A C 1
ATOM 1605 O O . ALA A 1 204 ? 1.293 0.294 10.815 1.00 97.50 204 ALA A O 1
ATOM 1606 N N . GLY A 1 205 ? 2.371 -0.429 8.996 1.00 96.69 205 GLY A N 1
ATOM 1607 C CA . GLY A 1 205 ? 3.608 0.299 9.284 1.00 96.69 205 GLY A CA 1
ATOM 1608 C C . GLY A 1 205 ? 3.419 1.814 9.349 1.00 96.69 205 GLY A C 1
ATOM 1609 O O . GLY A 1 205 ? 3.897 2.460 10.278 1.00 96.69 205 GLY A O 1
ATOM 1610 N N . PHE A 1 206 ? 2.671 2.371 8.399 1.00 95.56 206 PHE A N 1
ATOM 1611 C CA . PHE A 1 206 ? 2.348 3.792 8.348 1.00 95.56 206 PHE A CA 1
ATOM 1612 C C . PHE A 1 206 ? 1.642 4.252 9.633 1.00 95.56 206 PHE A C 1
ATOM 1614 O O . PHE A 1 206 ? 2.111 5.173 10.298 1.00 95.56 206 PHE A O 1
ATOM 1621 N N . PHE A 1 207 ? 0.567 3.572 10.042 1.00 95.19 207 PHE A N 1
ATOM 1622 C CA . PHE A 1 207 ? -0.182 3.950 11.241 1.00 95.19 207 PHE A CA 1
ATOM 1623 C C . PHE A 1 207 ? 0.544 3.620 12.550 1.00 95.19 207 PHE A C 1
ATOM 1625 O O . PHE A 1 207 ? 0.368 4.363 13.510 1.00 95.19 207 PHE A O 1
ATOM 1632 N N . ARG A 1 208 ? 1.426 2.609 12.598 1.00 94.56 208 ARG A N 1
ATOM 1633 C CA . ARG A 1 208 ? 2.333 2.405 13.748 1.00 94.56 208 ARG A CA 1
ATOM 1634 C C . ARG A 1 208 ? 3.198 3.632 14.005 1.00 94.56 208 ARG A C 1
ATOM 1636 O O . ARG A 1 208 ? 3.330 4.074 15.143 1.00 94.56 208 ARG A O 1
ATOM 1643 N N . SER A 1 209 ? 3.758 4.201 12.937 1.00 92.19 209 SER A N 1
ATOM 1644 C CA . SER A 1 209 ? 4.564 5.417 13.026 1.00 92.19 209 SER A CA 1
ATOM 1645 C C . SER A 1 209 ? 3.731 6.649 13.374 1.00 92.19 209 SER A C 1
ATOM 1647 O O . SER A 1 209 ? 4.191 7.462 14.168 1.00 92.19 209 SER A O 1
ATOM 1649 N N . LEU A 1 210 ? 2.519 6.789 12.824 1.00 90.25 210 LEU A N 1
ATOM 1650 C CA . LEU A 1 210 ? 1.650 7.931 13.134 1.00 90.25 210 LEU A CA 1
ATOM 1651 C C . LEU A 1 210 ? 1.103 7.910 14.565 1.00 90.25 210 LEU A C 1
ATOM 1653 O O . LEU A 1 210 ? 0.991 8.961 15.186 1.00 90.25 210 LEU A O 1
ATOM 1657 N N . PHE A 1 211 ? 0.739 6.733 15.073 1.00 90.25 211 PHE A N 1
ATOM 1658 C CA . PHE A 1 211 ? 0.168 6.555 16.410 1.00 90.25 211 PHE A CA 1
ATOM 1659 C C . PHE A 1 211 ? 1.225 6.297 17.490 1.00 90.25 211 PHE A C 1
ATOM 1661 O O . PHE A 1 211 ? 0.877 6.124 18.655 1.00 90.25 211 PHE A O 1
ATOM 1668 N N . TRP A 1 212 ? 2.509 6.238 17.116 1.00 89.56 212 TRP A N 1
ATOM 1669 C CA . TRP A 1 212 ? 3.618 5.870 18.003 1.00 89.56 212 TRP A CA 1
ATOM 1670 C C . TRP A 1 212 ? 3.352 4.582 18.802 1.00 89.56 212 TRP A C 1
ATOM 1672 O O . TRP A 1 212 ? 3.612 4.513 20.002 1.00 89.56 212 TRP A O 1
ATOM 1682 N N . SER A 1 213 ? 2.814 3.559 18.133 1.00 90.25 213 SER A N 1
ATOM 1683 C CA . SER A 1 213 ? 2.430 2.289 18.754 1.00 90.25 213 SER A CA 1
ATOM 1684 C C . SER A 1 213 ? 2.710 1.116 17.823 1.00 90.25 213 SER A C 1
ATOM 1686 O O . SER A 1 213 ? 2.240 1.111 16.689 1.00 90.25 213 SER A O 1
ATOM 1688 N N . ASP A 1 214 ? 3.424 0.098 18.307 1.00 89.12 214 ASP A N 1
ATOM 1689 C CA . ASP A 1 214 ? 3.649 -1.153 17.568 1.00 89.12 214 ASP A CA 1
ATOM 1690 C C . ASP A 1 214 ? 2.456 -2.120 17.637 1.00 89.12 214 ASP A C 1
ATOM 1692 O O . ASP A 1 214 ? 2.347 -3.026 16.806 1.00 89.12 214 ASP A O 1
ATOM 1696 N N . GLU A 1 215 ? 1.517 -1.867 18.551 1.00 90.44 215 GLU A N 1
ATOM 1697 C CA . GLU A 1 215 ? 0.268 -2.615 18.743 1.00 90.44 215 GLU A CA 1
ATOM 1698 C C . GLU A 1 215 ? -0.793 -2.246 17.697 1.00 90.44 215 GLU A C 1
ATOM 1700 O O . GLU A 1 215 ? -1.986 -2.276 17.951 1.00 90.44 215 GLU A O 1
ATOM 1705 N N . VAL A 1 216 ? -0.385 -1.824 16.505 1.00 93.00 216 VAL A N 1
ATOM 1706 C CA . VAL A 1 216 ? -1.310 -1.480 15.425 1.00 93.00 216 VAL A CA 1
ATOM 1707 C C . VAL A 1 216 ? -1.272 -2.581 14.378 1.00 93.00 216 VAL A C 1
ATOM 1709 O O . VAL A 1 216 ? -0.206 -2.958 13.870 1.00 93.00 216 VAL A O 1
ATOM 1712 N N . GLU A 1 217 ? -2.452 -3.081 14.029 1.00 95.31 217 GLU A N 1
ATOM 1713 C CA . GLU A 1 217 ? -2.659 -4.075 12.985 1.00 95.31 217 GLU A CA 1
ATOM 1714 C C . GLU A 1 217 ? -3.551 -3.532 11.876 1.00 95.31 217 GLU A C 1
ATOM 1716 O O . GLU A 1 217 ? -4.362 -2.633 12.082 1.00 95.31 217 GLU A O 1
ATOM 1721 N N . CYS A 1 218 ? -3.403 -4.104 10.682 1.00 97.62 218 CYS A N 1
ATOM 1722 C CA . CYS A 1 218 ? -4.222 -3.772 9.528 1.00 97.62 218 CYS A CA 1
ATOM 1723 C C . CYS A 1 218 ? -4.785 -5.044 8.889 1.00 97.62 218 CYS A C 1
ATOM 1725 O O . CYS A 1 218 ? -4.049 -5.991 8.570 1.00 97.62 218 CYS A O 1
ATOM 1727 N N . GLN A 1 219 ? -6.094 -5.042 8.658 1.00 97.38 219 GLN A N 1
ATOM 1728 C CA . GLN A 1 219 ? -6.826 -6.099 7.969 1.00 97.38 219 GLN A CA 1
ATOM 1729 C C . GLN A 1 219 ? -7.427 -5.562 6.670 1.00 97.38 219 GLN A C 1
ATOM 1731 O O . GLN A 1 219 ? -7.982 -4.468 6.652 1.00 97.38 219 GLN A O 1
ATOM 1736 N N . GLU A 1 220 ? -7.345 -6.337 5.585 1.00 98.12 220 GLU A N 1
ATOM 1737 C CA . GLU A 1 220 ? -8.069 -6.038 4.343 1.00 98.12 220 GLU A CA 1
ATOM 1738 C C . GLU A 1 220 ? -9.444 -6.727 4.401 1.00 98.12 220 GLU A C 1
ATOM 1740 O O . GLU A 1 220 ? -9.550 -7.941 4.223 1.00 98.12 220 GLU A O 1
ATOM 1745 N N . THR A 1 221 ? -10.500 -5.967 4.691 1.00 97.81 221 THR A N 1
ATOM 1746 C CA . THR A 1 221 ? -11.870 -6.482 4.883 1.00 97.81 221 THR A CA 1
ATOM 1747 C C . THR A 1 221 ? -12.621 -6.646 3.559 1.00 97.81 221 THR A C 1
ATOM 1749 O O . THR A 1 221 ? -13.481 -7.520 3.414 1.00 97.81 221 THR A O 1
ATOM 1752 N N . SER A 1 222 ? -12.266 -5.845 2.553 1.00 97.94 222 SER A N 1
ATOM 1753 C CA . SER A 1 222 ? -12.822 -5.894 1.198 1.00 97.94 222 SER A CA 1
ATOM 1754 C C . SER A 1 222 ? -11.699 -5.802 0.173 1.00 97.94 222 SER A C 1
ATOM 1756 O O .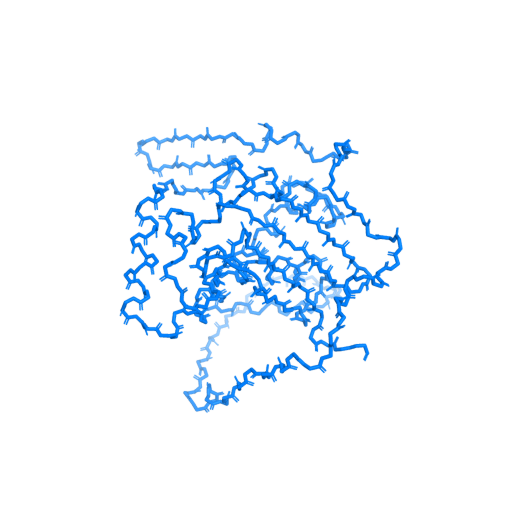 SER A 1 222 ? -10.710 -5.120 0.419 1.00 97.94 222 SER A O 1
ATOM 1758 N N . CYS A 1 223 ? -11.818 -6.490 -0.963 1.00 98.00 223 CYS A N 1
ATOM 1759 C CA . CYS A 1 223 ? -10.758 -6.521 -1.970 1.00 98.00 223 CYS A CA 1
ATOM 1760 C C . CYS A 1 223 ? -11.300 -6.641 -3.397 1.00 98.00 223 CYS A C 1
ATOM 1762 O O . CYS A 1 223 ? -12.030 -7.573 -3.735 1.00 98.00 223 CYS A O 1
ATOM 1764 N N . ARG A 1 224 ? -10.854 -5.760 -4.297 1.00 97.06 224 ARG A N 1
ATOM 1765 C CA . ARG A 1 224 ? -11.170 -5.867 -5.735 1.00 97.06 224 ARG A CA 1
ATOM 1766 C C . ARG A 1 224 ? -10.549 -7.114 -6.368 1.00 97.06 224 ARG A C 1
ATOM 1768 O O . ARG A 1 224 ? -11.104 -7.666 -7.315 1.00 97.06 224 ARG A O 1
ATOM 1775 N N . GLY A 1 225 ? -9.436 -7.599 -5.814 1.00 94.75 225 GLY A N 1
ATOM 1776 C CA . GLY A 1 225 ? -8.804 -8.859 -6.207 1.00 94.75 225 GLY A CA 1
ATOM 1777 C C . GLY A 1 225 ? -9.737 -10.066 -6.066 1.00 94.75 225 GLY A C 1
ATOM 1778 O O . GLY A 1 225 ? -9.752 -10.899 -6.967 1.00 94.75 225 GLY A O 1
ATOM 1779 N N . LYS A 1 226 ? -10.584 -10.102 -5.025 1.00 96.31 226 LYS A N 1
ATOM 1780 C CA . LYS A 1 226 ? -11.616 -11.145 -4.851 1.00 96.31 226 LYS A CA 1
ATOM 1781 C C . LYS A 1 226 ? -12.954 -10.852 -5.538 1.00 96.31 226 LYS A C 1
ATOM 1783 O O . LYS A 1 226 ? -13.877 -11.652 -5.464 1.00 96.31 226 LYS A O 1
ATOM 1788 N N . GLY A 1 227 ? -13.063 -9.704 -6.208 1.00 96.38 227 GLY A N 1
ATOM 1789 C CA . GLY A 1 227 ? -14.262 -9.293 -6.942 1.00 96.38 227 GLY A CA 1
ATOM 1790 C C . GLY A 1 227 ? -15.141 -8.254 -6.238 1.00 96.38 227 GLY A C 1
ATOM 1791 O O . GLY A 1 227 ? -16.198 -7.913 -6.767 1.00 96.38 227 GLY A O 1
ATOM 1792 N N . ASP A 1 228 ? -14.724 -7.702 -5.093 1.00 97.44 228 ASP A N 1
ATOM 1793 C CA . ASP A 1 228 ? -15.469 -6.614 -4.450 1.00 97.44 228 ASP A CA 1
ATOM 1794 C C . ASP A 1 228 ? -15.354 -5.290 -5.222 1.00 97.44 228 ASP A C 1
ATOM 1796 O O . ASP A 1 228 ? -14.515 -5.101 -6.105 1.00 97.44 228 ASP A O 1
ATOM 1800 N N . LYS A 1 229 ? -16.178 -4.309 -4.834 1.00 95.56 229 LYS A N 1
ATOM 1801 C CA . LYS A 1 229 ? -16.187 -2.973 -5.450 1.00 95.56 229 LYS A CA 1
ATOM 1802 C C . LYS A 1 229 ? -14.929 -2.154 -5.141 1.00 95.56 229 LYS A C 1
ATOM 1804 O O . LYS A 1 229 ? -14.454 -1.423 -6.009 1.00 95.56 229 LYS A O 1
ATOM 1809 N N . VAL A 1 230 ? -14.404 -2.263 -3.921 1.00 96.88 230 VAL A N 1
ATOM 1810 C CA . VAL A 1 230 ? -13.255 -1.492 -3.420 1.00 96.88 230 VAL A CA 1
ATOM 1811 C C . VAL A 1 230 ? -12.304 -2.400 -2.646 1.00 96.88 230 VAL A C 1
ATOM 1813 O O . VAL A 1 230 ? -12.687 -3.489 -2.231 1.00 96.88 230 VAL A O 1
ATOM 1816 N N . CYS A 1 231 ? -11.061 -1.960 -2.475 1.00 98.19 231 CYS A N 1
ATOM 1817 C CA . CYS A 1 231 ? -10.193 -2.501 -1.437 1.00 98.19 231 CYS A CA 1
ATOM 1818 C C . CYS A 1 231 ? -10.435 -1.686 -0.167 1.00 98.19 231 CYS A C 1
ATOM 1820 O O . CYS A 1 231 ? -10.345 -0.459 -0.210 1.00 98.19 231 CYS A O 1
ATOM 1822 N N . GLU A 1 232 ? -10.771 -2.340 0.937 1.00 98.38 232 GLU A N 1
ATOM 1823 C CA . GLU A 1 232 ? -10.984 -1.693 2.228 1.00 98.38 232 GLU A CA 1
ATOM 1824 C C . GLU A 1 232 ? -10.025 -2.265 3.259 1.00 98.38 232 GLU A C 1
ATOM 1826 O O . GLU A 1 232 ? -9.912 -3.481 3.404 1.00 98.38 232 GLU A O 1
ATOM 1831 N N . PHE A 1 233 ? -9.370 -1.363 3.980 1.00 98.19 233 PHE A N 1
ATOM 1832 C CA . PHE A 1 233 ? -8.442 -1.666 5.050 1.00 98.19 233 PHE A CA 1
ATOM 1833 C C . PHE A 1 233 ? -8.961 -1.069 6.349 1.00 98.19 233 PHE A C 1
ATOM 1835 O O . PHE A 1 233 ? -9.360 0.099 6.391 1.00 98.19 233 PHE A O 1
ATOM 1842 N N . VAL A 1 234 ? -8.942 -1.877 7.399 1.00 97.94 234 VAL A N 1
ATOM 1843 C CA . VAL A 1 234 ? -9.300 -1.485 8.756 1.00 97.94 234 VAL A CA 1
ATOM 1844 C C . VAL A 1 234 ? -8.061 -1.626 9.622 1.00 97.94 234 VAL A C 1
ATOM 1846 O O . VAL A 1 234 ? -7.447 -2.691 9.675 1.00 97.94 234 VAL A O 1
ATOM 1849 N N . VAL A 1 235 ? -7.704 -0.527 10.270 1.00 96.81 235 VAL A N 1
ATOM 1850 C CA . VAL A 1 235 ? -6.579 -0.414 11.186 1.00 96.81 235 VAL A CA 1
ATOM 1851 C C . VAL A 1 235 ? -7.130 -0.323 12.596 1.00 96.81 235 VAL A C 1
ATOM 1853 O O . VAL A 1 235 ? -8.009 0.499 12.862 1.00 96.81 235 VAL A O 1
ATOM 1856 N N . THR A 1 236 ? -6.618 -1.168 13.479 1.00 94.88 236 THR A N 1
ATOM 1857 C CA . THR A 1 236 ? -7.054 -1.265 14.873 1.00 94.88 236 THR A CA 1
ATOM 1858 C C . THR A 1 236 ? -5.862 -1.439 15.793 1.00 94.88 236 THR A C 1
ATOM 1860 O O . THR A 1 236 ? -4.836 -1.995 15.397 1.00 94.88 236 THR A O 1
ATOM 1863 N N . ASN A 1 237 ? -6.039 -1.028 17.043 1.00 87.38 237 ASN A N 1
ATOM 1864 C CA . ASN A 1 237 ? -5.132 -1.382 18.121 1.00 87.38 237 ASN A CA 1
ATOM 1865 C C . ASN A 1 237 ? -5.332 -2.865 18.512 1.00 87.38 237 ASN A C 1
ATOM 1867 O O . ASN A 1 237 ? -6.455 -3.270 18.816 1.00 87.38 237 ASN A O 1
ATOM 1871 N N . SER A 1 238 ? -4.272 -3.675 18.455 1.00 71.19 238 SER A N 1
ATOM 1872 C CA . SER A 1 238 ? -4.227 -5.074 18.906 1.00 71.19 238 SER A CA 1
ATOM 1873 C C . SER A 1 238 ? -4.134 -5.192 20.422 1.00 71.19 238 SER A C 1
ATOM 1875 O O . SER A 1 238 ? -4.583 -6.195 20.982 1.00 71.19 238 SER A O 1
ATOM 1877 N N . ALA A 1 239 ? -3.636 -4.156 21.102 1.00 60.69 239 ALA A N 1
ATOM 1878 C CA . ALA A 1 239 ? -3.943 -3.958 22.505 1.00 60.69 239 ALA A CA 1
ATOM 1879 C C . ALA A 1 239 ? -5.403 -3.493 22.559 1.00 60.69 239 ALA A C 1
ATOM 1881 O O . ALA A 1 239 ? -5.715 -2.350 22.225 1.00 60.69 239 ALA A O 1
ATOM 1882 N N . GLY A 1 240 ? -6.321 -4.405 22.883 1.00 43.16 240 GLY A N 1
ATOM 1883 C CA . GLY A 1 240 ? -7.717 -4.043 23.131 1.00 43.16 240 GLY A CA 1
ATOM 1884 C C . GLY A 1 240 ? -7.846 -2.916 24.176 1.00 43.16 240 GLY A C 1
ATOM 1885 O O . GLY A 1 240 ? -6.853 -2.545 24.805 1.00 43.16 240 GLY A O 1
ATOM 1886 N N . PRO A 1 241 ? -9.051 -2.348 24.361 1.00 40.28 241 PRO A N 1
ATOM 1887 C CA . PRO A 1 241 ? -9.294 -1.403 25.451 1.00 40.28 241 PRO A CA 1
ATOM 1888 C C . PRO A 1 241 ? -8.930 -1.978 26.828 1.00 40.28 241 PRO A C 1
ATOM 1890 O O . PRO A 1 241 ? -9.064 -3.212 27.018 1.00 40.28 241 PRO A O 1
#

pLDDT: mean 72.74, std 27.16, range [21.12, 98.38]

Sequence (241 aa):
MFVHVDYVAGERGNSTPGAIVRARTPNREEASREITPPVITSDSGGDPFKLWPAQTRTLGSKGVHPIKPIEEFWKLTTKPETADTRLSDLPIVIISRPTLQKFFRELREAIGPDVDRLLYRCGIETGQGFVATMVEWTGSKDPMDIVEGLGDIYALCGWFATESMQVDPVTHQARIRLSRSLETYGIEGRFDAPACHFLRGYFAGFFRSLFWSDEVECQETSCRGKGDKVCEFVVTNSAGP

Foldseek 3Di:
DDDDDDDDDDDDDDDDDDDDDDDDDDDPPVVPDDDDDDDDDPPDDDDPVVPDPPPWPWQDDDDDDDQPPVVVQADWDADPVVRFTDRVPHTDDDDDLVRLQVVLVVLCVVVPPCSLVVLLQLLLVQLQVVLVVSCVRRVDPQLVVVVSCVQVVCVVVQQWHWPTWIADLVQLKIKTKTHNHSNPRPQFLVDCDATPSNNQSNVQNNSCNNNVHNQKGKDFPDHRNNPGPITMIIIGRNPDD

Secondary structure (DSSP, 8-state):
-------PPPPP------------PPPTTTT----PPP-----S---GGGG--TT-----S-----S--HHHH--EEEEGGGTEEEETTEE-----HHHHHHHHHHHHHHHGGGHHHHHHHHHHHHHHHHHHHHHHHH--S-HHHHHHHHHHHHHHTTS-EEEEEEEETTTTEEEEEEES-TTTTT-TT--SS---HHHHHHHHHHHHHHTT-S-EEEEEEE-GGGT-SSEEEEEEESS--

Radius of gyration: 20.41 Å; chains: 1; bounding box: 61×47×49 Å